Protein AF-A0A2X2BDG8-F1 (afdb_monomer)

Radius of gyration: 23.07 Å; Cα contacts (8 Å, |Δi|>4): 146; chains: 1; bounding box: 62×49×57 Å

Structure (mmCIF, N/CA/C/O backbone):
data_AF-A0A2X2BDG8-F1
#
_entry.id   AF-A0A2X2BDG8-F1
#
loop_
_atom_site.group_PDB
_atom_site.id
_atom_site.type_symbol
_at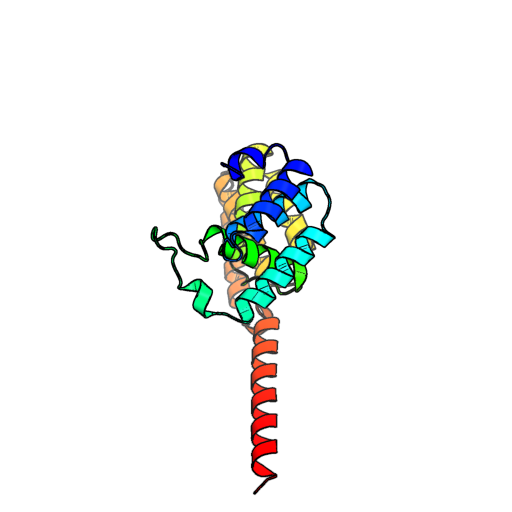om_site.label_atom_id
_atom_site.label_alt_id
_atom_site.label_comp_id
_atom_site.label_asym_id
_atom_site.label_entity_id
_atom_site.label_seq_id
_atom_site.pdbx_PDB_ins_code
_atom_site.Cart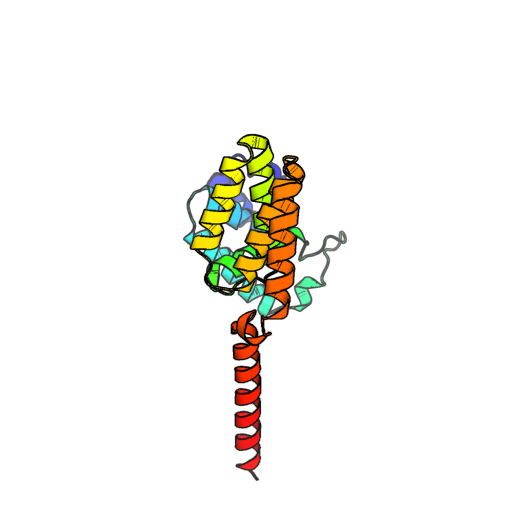n_x
_atom_site.Cartn_y
_atom_site.Cartn_z
_atom_site.occupancy
_atom_site.B_iso_or_equiv
_atom_site.auth_seq_id
_atom_site.auth_comp_id
_atom_site.auth_asym_id
_atom_site.auth_atom_id
_atom_site.pdbx_PDB_model_num
ATOM 1 N N . MET A 1 1 ? -9.333 -14.873 21.645 1.00 56.34 1 MET A N 1
ATOM 2 C CA . MET A 1 1 ? -9.529 -13.436 21.928 1.00 56.34 1 MET A CA 1
ATOM 3 C C . MET A 1 1 ? -9.512 -12.709 20.601 1.00 56.34 1 MET A C 1
ATOM 5 O O . MET A 1 1 ? -8.626 -12.990 19.809 1.00 56.34 1 MET A O 1
ATOM 9 N N . ASP A 1 2 ? -10.490 -11.847 20.334 1.00 77.00 2 ASP A N 1
ATOM 10 C CA . ASP A 1 2 ? -10.518 -11.069 19.093 1.00 77.00 2 ASP A CA 1
ATOM 11 C C . ASP A 1 2 ? -9.698 -9.784 19.272 1.00 77.00 2 ASP A C 1
ATOM 13 O O . ASP A 1 2 ? -10.177 -8.780 19.804 1.00 77.00 2 ASP A O 1
ATOM 17 N N . TYR A 1 3 ? -8.421 -9.857 18.900 1.00 76.31 3 TYR A N 1
ATOM 18 C CA . TYR A 1 3 ? -7.498 -8.724 18.957 1.00 76.31 3 TYR A CA 1
ATOM 19 C C . TYR A 1 3 ? -7.813 -7.663 17.893 1.00 76.31 3 TYR A C 1
ATOM 21 O O . TYR A 1 3 ? -7.573 -6.479 18.128 1.00 76.31 3 TYR A O 1
ATOM 29 N N . LYS A 1 4 ? -8.416 -8.055 16.760 1.00 71.19 4 LYS A N 1
ATOM 30 C CA . LYS A 1 4 ? -8.793 -7.134 15.676 1.00 71.19 4 LYS A CA 1
ATOM 31 C C . LYS A 1 4 ? -9.898 -6.184 16.127 1.00 71.19 4 LYS A C 1
ATOM 33 O O . LYS A 1 4 ? -9.806 -4.983 15.888 1.00 71.19 4 LYS A O 1
ATOM 38 N N . ALA A 1 5 ? -10.886 -6.695 16.863 1.00 72.88 5 ALA A N 1
ATOM 39 C CA . ALA A 1 5 ? -11.958 -5.878 17.432 1.00 72.88 5 ALA A CA 1
ATOM 40 C C . ALA A 1 5 ? -11.461 -4.837 18.456 1.00 72.88 5 ALA A C 1
ATOM 42 O O . ALA A 1 5 ? -12.096 -3.801 18.634 1.00 72.88 5 ALA A O 1
ATOM 43 N N . GLN A 1 6 ? -10.324 -5.090 19.114 1.00 75.12 6 GLN A N 1
ATOM 44 C CA . GLN A 1 6 ? -9.745 -4.205 20.136 1.00 75.12 6 GLN A CA 1
ATOM 45 C C . GLN A 1 6 ? -8.769 -3.170 19.559 1.00 75.12 6 GLN A C 1
ATOM 47 O O . GLN A 1 6 ? -8.372 -2.241 20.261 1.00 75.12 6 GLN A O 1
ATOM 52 N N . LEU A 1 7 ? -8.424 -3.274 18.272 1.00 73.81 7 LEU A N 1
ATOM 53 C CA . LEU A 1 7 ? -7.499 -2.363 17.595 1.00 73.81 7 LEU A CA 1
ATOM 54 C C . LEU A 1 7 ? -8.030 -0.917 17.510 1.00 73.81 7 LEU A C 1
ATOM 56 O O . LEU A 1 7 ? -7.260 0.019 17.288 1.00 73.81 7 LEU A O 1
ATOM 60 N N . THR A 1 8 ? -9.341 -0.713 17.656 1.00 71.81 8 THR A N 1
ATOM 61 C CA . THR A 1 8 ? -9.985 0.610 17.753 1.00 71.81 8 THR A CA 1
ATOM 62 C C . THR A 1 8 ? -9.644 1.334 19.055 1.00 71.81 8 THR A C 1
ATOM 64 O O . THR A 1 8 ? -9.598 2.561 19.056 1.00 71.81 8 THR A O 1
ATOM 67 N N . GLN A 1 9 ? -9.320 0.600 20.126 1.00 77.31 9 GLN A N 1
ATOM 68 C CA . GLN A 1 9 ? -8.913 1.136 21.426 1.00 77.31 9 GLN A CA 1
ATOM 69 C C . GLN A 1 9 ? -7.477 0.696 21.760 1.00 77.31 9 GLN A C 1
ATOM 71 O O . GLN A 1 9 ? -7.232 -0.045 22.715 1.00 77.31 9 GLN A O 1
ATOM 76 N N . ALA A 1 10 ? -6.515 1.149 20.950 1.00 80.69 10 ALA A N 1
ATOM 77 C CA . ALA A 1 10 ? -5.100 0.842 21.153 1.00 80.69 10 ALA A CA 1
ATOM 78 C C . ALA A 1 10 ? -4.643 1.249 22.567 1.00 80.69 10 ALA A C 1
ATOM 80 O O . ALA A 1 10 ? -4.872 2.371 23.019 1.00 80.69 10 ALA A O 1
ATOM 81 N N . SER A 1 11 ? -4.013 0.317 23.282 1.00 87.38 11 SER A N 1
ATOM 82 C CA . SER A 1 11 ? -3.509 0.521 24.642 1.00 87.38 11 SER A CA 1
ATOM 83 C C . SER A 1 11 ? -2.247 -0.305 24.871 1.00 87.38 11 SER A C 1
ATOM 85 O O . SER A 1 11 ? -2.047 -1.340 24.234 1.00 87.38 11 SER A O 1
ATOM 87 N N . ILE A 1 12 ? -1.412 0.112 25.824 1.00 88.25 12 ILE A N 1
ATOM 88 C CA . ILE A 1 12 ? -0.217 -0.653 26.208 1.00 88.25 12 ILE A CA 1
ATOM 89 C C . ILE A 1 12 ? -0.577 -2.053 26.735 1.00 88.25 12 ILE A C 1
ATOM 91 O O . ILE A 1 12 ? 0.146 -3.017 26.513 1.00 88.25 12 ILE A O 1
ATOM 95 N N . THR A 1 13 ? -1.736 -2.190 27.386 1.00 89.88 13 THR A N 1
ATOM 96 C CA . THR A 1 13 ? -2.255 -3.478 27.861 1.00 89.88 13 THR A CA 1
ATOM 97 C C . THR A 1 13 ? -2.585 -4.410 26.698 1.00 89.88 13 THR A C 1
ATOM 99 O O . THR A 1 13 ? -2.277 -5.596 26.769 1.00 89.88 13 THR A O 1
ATOM 102 N N . LEU A 1 14 ? -3.168 -3.880 25.617 1.00 88.06 14 LEU A N 1
ATOM 103 C CA . LEU A 1 14 ? -3.427 -4.647 24.400 1.00 88.06 14 LEU A CA 1
ATOM 104 C C . LEU A 1 14 ? -2.119 -5.126 23.761 1.00 88.06 14 LEU A C 1
ATOM 106 O O . LEU A 1 14 ? -2.017 -6.309 23.447 1.00 88.06 14 LEU A O 1
ATOM 110 N N . LEU A 1 15 ? -1.118 -4.246 23.641 1.00 88.62 15 LEU A N 1
ATOM 111 C CA . LEU A 1 15 ? 0.200 -4.611 23.113 1.00 88.62 15 LEU A CA 1
ATOM 112 C C . LEU A 1 15 ? 0.833 -5.741 23.937 1.00 88.62 15 LEU A C 1
ATOM 114 O O . LEU A 1 15 ? 1.190 -6.776 23.387 1.00 88.62 15 LEU A O 1
ATOM 118 N N . ASN A 1 16 ? 0.854 -5.606 25.266 1.00 89.81 16 ASN A N 1
ATOM 119 C CA . ASN A 1 16 ? 1.382 -6.640 26.161 1.00 89.81 16 ASN A CA 1
ATOM 120 C C . ASN A 1 16 ? 0.647 -7.982 26.013 1.00 89.81 16 ASN A C 1
ATOM 122 O O . ASN A 1 16 ? 1.276 -9.037 26.040 1.00 89.81 16 ASN A O 1
ATOM 126 N N . ASN A 1 17 ? -0.678 -7.968 25.843 1.00 89.81 17 ASN A N 1
ATOM 127 C CA . ASN A 1 17 ? -1.458 -9.192 25.652 1.00 89.81 17 ASN A CA 1
ATOM 128 C C . ASN A 1 17 ? -1.153 -9.884 24.312 1.00 89.81 17 ASN A C 1
ATOM 130 O O . ASN A 1 17 ? -1.221 -11.116 24.232 1.00 89.81 17 ASN A O 1
ATOM 134 N N . ILE A 1 18 ? -0.852 -9.108 23.266 1.00 89.06 18 ILE A N 1
ATOM 135 C CA . ILE A 1 18 ? -0.425 -9.635 21.965 1.00 89.06 18 ILE A CA 1
ATOM 136 C C . ILE A 1 18 ? 0.972 -10.254 22.101 1.00 89.06 18 ILE A C 1
ATOM 138 O O . ILE A 1 18 ? 1.132 -11.424 21.767 1.00 89.06 18 ILE A O 1
ATOM 142 N N . GLU A 1 19 ? 1.935 -9.544 22.695 1.00 89.94 19 GLU A N 1
ATOM 143 C CA . GLU A 1 19 ? 3.307 -10.035 22.929 1.00 89.94 19 GLU A CA 1
ATOM 144 C C . GLU A 1 19 ? 3.343 -11.340 23.743 1.00 89.94 19 GLU A C 1
ATOM 146 O O . GLU A 1 19 ? 4.045 -12.295 23.402 1.00 89.94 19 GLU A O 1
ATOM 151 N N . GLN A 1 20 ? 2.518 -11.441 24.790 1.00 89.75 20 GLN A N 1
ATOM 152 C CA . GLN A 1 20 ? 2.380 -12.684 25.556 1.00 89.75 20 GLN A CA 1
ATOM 153 C C . GLN A 1 20 ? 1.885 -13.844 24.684 1.00 89.75 20 GLN A C 1
ATOM 155 O O . GLN A 1 20 ? 2.379 -14.964 24.805 1.00 89.75 20 GLN A O 1
ATOM 160 N N . SER A 1 21 ? 0.951 -13.586 23.770 1.00 90.12 21 SER A N 1
ATOM 161 C CA . SER A 1 21 ? 0.449 -14.615 22.853 1.00 90.12 21 SER A CA 1
ATOM 162 C C . SER A 1 21 ? 1.499 -15.013 21.815 1.00 90.12 21 SER A C 1
ATOM 164 O O . SER A 1 21 ? 1.642 -16.199 21.520 1.00 90.12 21 SER A O 1
ATOM 166 N N . LEU A 1 22 ? 2.283 -14.052 21.318 1.00 88.56 22 LEU A N 1
ATOM 167 C CA . LEU A 1 22 ? 3.398 -14.296 20.399 1.00 88.56 22 LEU A CA 1
ATOM 168 C C . LEU A 1 22 ? 4.491 -15.164 21.033 1.00 88.56 22 LEU A C 1
ATOM 170 O O . LEU A 1 22 ? 5.021 -16.050 20.365 1.00 88.56 22 LEU A O 1
ATOM 174 N N . SER A 1 23 ? 4.753 -15.009 22.336 1.00 88.62 23 SER A N 1
ATOM 175 C CA . SER A 1 23 ? 5.706 -15.868 23.059 1.00 88.62 23 SER A CA 1
ATOM 176 C C . SER A 1 23 ? 5.317 -17.354 23.049 1.00 88.62 23 SER A C 1
ATOM 178 O O . SER A 1 23 ? 6.182 -18.230 23.069 1.00 88.62 23 SER A O 1
ATOM 180 N N . LEU A 1 24 ? 4.012 -17.641 22.978 1.00 88.81 24 LEU A N 1
ATOM 181 C CA . LEU A 1 24 ? 3.460 -18.994 22.913 1.00 88.81 24 LEU A CA 1
ATOM 182 C C . LEU A 1 24 ? 3.237 -19.468 21.472 1.00 88.81 24 LEU A C 1
ATOM 184 O O . LEU A 1 24 ? 3.110 -20.668 21.236 1.00 88.81 24 LEU A O 1
ATOM 188 N N . SER A 1 25 ? 3.147 -18.546 20.513 1.00 87.12 25 SER A N 1
ATOM 189 C CA . SER A 1 25 ? 2.863 -18.824 19.100 1.00 87.12 25 SER A CA 1
ATOM 190 C C . SER A 1 25 ? 3.774 -18.006 18.173 1.00 87.12 25 SER A C 1
ATOM 192 O O . SER A 1 25 ? 3.300 -17.080 17.511 1.00 87.12 25 SER A O 1
ATOM 194 N N . PRO A 1 26 ? 5.069 -18.368 18.058 1.00 83.50 26 PRO A N 1
ATOM 195 C CA . PRO A 1 26 ? 6.048 -17.592 17.288 1.00 83.50 26 PRO A CA 1
ATOM 196 C C . PRO A 1 26 ? 5.721 -17.468 15.794 1.00 83.50 26 PRO A C 1
ATOM 198 O O . PRO A 1 26 ? 6.131 -16.519 15.140 1.00 83.50 26 PRO A O 1
ATOM 201 N N . TYR A 1 27 ? 4.969 -18.422 15.240 1.00 85.75 27 TYR A N 1
ATOM 202 C CA . TYR A 1 27 ? 4.605 -18.443 13.822 1.00 85.75 27 TYR A CA 1
ATOM 203 C C . TYR A 1 27 ? 3.308 -17.695 13.498 1.00 85.75 27 TYR A C 1
ATOM 205 O O . TYR A 1 27 ? 2.858 -17.706 12.355 1.00 85.75 27 TYR A O 1
ATOM 213 N N . TRP A 1 28 ? 2.679 -17.052 14.482 1.00 88.88 28 TRP A N 1
ATOM 214 C CA . TRP A 1 28 ? 1.485 -16.251 14.246 1.00 88.88 28 TRP A CA 1
ATOM 215 C C . TRP A 1 28 ? 1.878 -14.882 13.672 1.00 88.88 28 TRP A C 1
ATOM 217 O O . TRP A 1 28 ? 1.967 -13.875 14.378 1.00 88.88 28 TRP A O 1
ATOM 227 N N . LEU A 1 29 ? 2.156 -14.851 12.367 1.00 89.44 29 LEU A N 1
ATOM 228 C CA . LEU A 1 29 ? 2.649 -13.654 11.670 1.00 89.44 29 LEU A CA 1
ATOM 229 C C . LEU A 1 29 ? 1.628 -12.509 11.700 1.00 89.44 29 LEU A C 1
ATOM 231 O O . LEU A 1 29 ? 1.989 -11.344 11.831 1.00 89.44 29 LEU A O 1
ATOM 235 N N . GLU A 1 30 ? 0.338 -12.842 11.680 1.00 88.81 30 GLU A N 1
ATOM 236 C CA . GLU A 1 30 ? -0.732 -11.861 11.857 1.00 88.81 30 GLU A CA 1
ATOM 237 C C . GLU A 1 30 ? -0.689 -11.182 13.238 1.00 88.81 30 GLU A C 1
ATOM 239 O O . GLU A 1 30 ? -0.999 -9.998 13.351 1.00 88.81 30 GLU A O 1
ATOM 244 N N . GLY A 1 31 ? -0.233 -11.881 14.281 1.00 90.06 31 GLY A N 1
ATOM 245 C CA . GLY A 1 31 ? -0.024 -11.283 15.599 1.00 90.06 31 GLY A CA 1
ATOM 246 C C . GLY A 1 31 ? 1.074 -10.216 15.599 1.00 90.06 31 GLY A C 1
ATOM 247 O O . GLY A 1 31 ? 0.906 -9.176 16.231 1.00 90.06 31 GLY A O 1
ATOM 248 N N . HIS A 1 32 ? 2.152 -10.423 14.835 1.00 91.19 32 HIS A N 1
ATOM 249 C CA . HIS A 1 32 ? 3.233 -9.441 14.684 1.00 91.19 32 HIS A CA 1
ATOM 250 C C . HIS A 1 32 ? 2.736 -8.179 13.965 1.00 91.19 32 HIS A C 1
ATOM 252 O O . HIS A 1 32 ? 3.020 -7.064 14.399 1.00 91.19 32 HIS A O 1
ATOM 258 N N . MET A 1 33 ? 1.912 -8.347 12.924 1.00 90.88 33 MET A N 1
ATOM 259 C CA . MET A 1 33 ? 1.225 -7.234 12.260 1.00 90.88 33 MET A CA 1
ATOM 260 C C . MET A 1 33 ? 0.342 -6.446 13.237 1.00 90.88 33 MET A C 1
ATOM 262 O O . MET A 1 33 ? 0.381 -5.217 13.259 1.00 90.88 33 MET A O 1
ATOM 266 N N . LEU A 1 34 ? -0.443 -7.134 14.072 1.00 90.50 34 LEU A N 1
ATOM 267 C CA . LEU A 1 34 ? -1.299 -6.478 15.064 1.00 90.50 34 LEU A CA 1
ATOM 268 C C . LEU A 1 34 ? -0.479 -5.727 16.123 1.00 90.50 34 LEU A C 1
ATOM 270 O O . LEU A 1 34 ? -0.838 -4.603 16.471 1.00 90.50 34 LEU A O 1
ATOM 274 N N . ALA A 1 35 ? 0.622 -6.307 16.607 1.00 91.00 35 ALA A N 1
ATOM 275 C CA . ALA A 1 35 ? 1.526 -5.653 17.553 1.00 91.00 35 ALA A CA 1
ATOM 276 C C . ALA A 1 35 ? 2.104 -4.354 16.969 1.00 91.00 35 ALA A C 1
ATOM 278 O O . ALA A 1 35 ? 2.025 -3.302 17.608 1.00 91.00 35 ALA A O 1
ATOM 279 N N . ALA A 1 36 ? 2.583 -4.402 15.723 1.00 89.88 36 ALA A N 1
ATOM 280 C CA . ALA A 1 36 ? 3.100 -3.233 15.018 1.00 89.88 36 ALA A CA 1
ATOM 281 C C . ALA A 1 36 ? 2.026 -2.148 14.819 1.00 89.88 36 ALA A C 1
ATOM 283 O O . ALA A 1 36 ? 2.269 -0.983 15.122 1.00 89.88 36 ALA A O 1
ATOM 284 N N . GLN A 1 37 ? 0.805 -2.516 14.418 1.00 87.88 37 GLN A N 1
ATOM 285 C CA . GLN A 1 37 ? -0.304 -1.562 14.270 1.00 87.88 37 GLN A CA 1
ATOM 286 C C . GLN A 1 37 ? -0.714 -0.914 15.602 1.00 87.88 37 GLN A C 1
ATOM 288 O O . GLN A 1 37 ? -1.070 0.267 15.640 1.00 87.88 37 GLN A O 1
ATOM 293 N N . VAL A 1 38 ? -0.680 -1.663 16.709 1.00 88.94 38 VAL A N 1
ATOM 294 C CA . VAL A 1 38 ? -0.932 -1.102 18.045 1.00 88.94 38 VAL A CA 1
ATOM 295 C C . VAL A 1 38 ? 0.195 -0.150 18.444 1.00 88.94 38 VAL A C 1
ATOM 297 O O . VAL A 1 38 ? -0.100 0.942 18.930 1.00 88.94 38 VAL A O 1
ATOM 300 N N . ALA A 1 39 ? 1.458 -0.513 18.205 1.00 86.94 39 ALA A N 1
ATOM 301 C CA . ALA A 1 39 ? 2.609 0.353 18.460 1.00 86.94 39 ALA A CA 1
ATOM 302 C C . ALA A 1 39 ? 2.514 1.671 17.668 1.00 86.94 39 ALA A C 1
ATOM 304 O O . ALA A 1 39 ? 2.655 2.744 18.259 1.00 86.94 39 ALA A O 1
ATOM 305 N N . ALA A 1 40 ? 2.149 1.599 16.386 1.00 84.88 40 ALA A N 1
ATOM 306 C CA . ALA A 1 40 ? 1.912 2.754 15.521 1.00 84.88 40 ALA A CA 1
ATOM 307 C C . ALA A 1 40 ? 0.851 3.701 16.104 1.00 84.88 40 ALA A C 1
ATOM 309 O O . ALA A 1 40 ? 1.080 4.900 16.273 1.00 84.88 40 ALA A O 1
ATOM 310 N N . LYS A 1 41 ? -0.308 3.153 16.501 1.00 85.06 41 LYS A N 1
ATOM 311 C CA . LYS A 1 41 ? -1.416 3.927 17.092 1.00 85.06 41 LYS A CA 1
ATOM 312 C C . LYS A 1 41 ? -1.079 4.542 18.451 1.00 85.06 41 LYS A C 1
ATOM 314 O O . LYS A 1 41 ? -1.693 5.537 18.827 1.00 85.06 41 LYS A O 1
ATOM 319 N N . LEU A 1 42 ? -0.133 3.959 19.186 1.00 84.00 42 LEU A N 1
ATOM 320 C CA . LEU A 1 42 ? 0.384 4.506 20.443 1.00 84.00 42 LEU A CA 1
ATOM 321 C C . LEU A 1 42 ? 1.483 5.563 20.229 1.00 84.00 42 LEU A C 1
ATOM 323 O O . LEU A 1 42 ? 1.925 6.175 21.200 1.00 84.00 42 LEU A O 1
ATOM 327 N N . GLY A 1 43 ? 1.902 5.803 18.981 1.00 81.50 43 GLY A N 1
ATOM 328 C CA . GLY A 1 43 ? 2.960 6.751 18.629 1.00 81.50 43 GLY A CA 1
ATOM 329 C C . GLY A 1 43 ? 4.377 6.177 18.734 1.00 81.50 43 GLY A C 1
ATOM 330 O O . GLY A 1 43 ? 5.343 6.937 18.695 1.00 81.50 43 GLY A O 1
ATOM 331 N N . TYR A 1 44 ? 4.527 4.856 18.861 1.00 83.94 44 TYR A N 1
ATOM 332 C CA . TYR A 1 44 ? 5.819 4.170 18.940 1.00 83.94 44 TYR A CA 1
ATOM 333 C C . TYR A 1 44 ? 6.303 3.717 17.555 1.00 83.94 44 TYR A C 1
ATOM 335 O O . TYR A 1 44 ? 6.456 2.523 17.303 1.00 83.94 44 TYR A O 1
ATOM 343 N N . GLY A 1 45 ? 6.560 4.675 16.661 1.00 77.25 45 GLY A N 1
ATOM 344 C CA . GLY A 1 45 ? 6.973 4.384 15.280 1.00 77.25 45 GLY A CA 1
ATOM 345 C C . GLY A 1 45 ? 8.282 3.588 15.167 1.00 77.25 45 GLY A C 1
ATOM 346 O O . GLY A 1 45 ? 8.396 2.706 14.328 1.00 77.25 45 GLY A O 1
ATOM 347 N N . GLU A 1 46 ? 9.257 3.814 16.056 1.00 78.19 46 GLU A N 1
ATOM 348 C CA . GLU A 1 46 ? 10.506 3.027 16.057 1.00 78.19 46 GLU A CA 1
ATOM 349 C C . GLU A 1 46 ? 10.269 1.549 16.406 1.00 78.19 46 GLU A C 1
ATOM 351 O O . GLU A 1 46 ? 10.926 0.662 15.865 1.00 78.19 46 GLU A O 1
ATOM 356 N N . VAL A 1 47 ? 9.311 1.278 17.299 1.00 83.19 47 VAL A N 1
ATOM 357 C CA . VAL A 1 47 ? 8.947 -0.087 17.709 1.00 83.19 47 VAL A CA 1
ATOM 358 C C . VAL A 1 47 ? 8.217 -0.796 16.575 1.00 83.19 47 VAL A C 1
ATOM 360 O O . VAL A 1 47 ? 8.507 -1.949 16.279 1.00 83.19 47 VAL A O 1
ATOM 363 N N . GLU A 1 48 ? 7.301 -0.091 15.918 1.00 84.81 48 GLU A N 1
ATOM 364 C CA . GLU A 1 48 ? 6.621 -0.562 14.715 1.00 84.81 48 GLU A CA 1
ATOM 365 C C . GLU A 1 48 ? 7.620 -0.957 13.616 1.00 84.81 48 GLU A C 1
ATOM 367 O O . GLU A 1 48 ? 7.589 -2.102 13.162 1.00 84.81 48 GLU A O 1
ATOM 372 N N . SER A 1 49 ? 8.541 -0.061 13.240 1.00 78.44 49 SER A N 1
ATOM 373 C CA . SER A 1 49 ? 9.578 -0.361 12.242 1.00 78.44 49 SER A CA 1
ATOM 374 C C . SER A 1 49 ? 10.459 -1.540 12.663 1.00 78.44 49 SER A C 1
ATOM 376 O O . SER A 1 49 ? 10.743 -2.415 11.847 1.00 78.44 49 SER A O 1
ATOM 378 N N . GLY A 1 50 ? 10.845 -1.615 13.942 1.00 84.19 50 GLY A N 1
ATOM 379 C CA . GLY A 1 50 ? 11.644 -2.725 14.465 1.00 84.19 50 GLY A CA 1
ATOM 380 C C . GLY A 1 50 ? 10.948 -4.083 14.334 1.00 84.19 50 GLY A C 1
ATOM 381 O O . GLY A 1 50 ? 11.568 -5.050 13.896 1.00 84.19 50 GLY A O 1
ATOM 382 N N . ILE A 1 51 ? 9.649 -4.157 14.647 1.00 87.81 51 ILE A N 1
ATOM 383 C CA . ILE A 1 51 ? 8.857 -5.390 14.495 1.00 87.81 51 ILE A CA 1
ATOM 384 C C . ILE A 1 51 ? 8.809 -5.825 13.025 1.00 87.81 51 ILE A C 1
ATOM 386 O O . ILE A 1 51 ? 8.924 -7.013 12.720 1.00 87.81 51 ILE A O 1
ATOM 390 N N . ILE A 1 52 ? 8.639 -4.868 12.114 1.00 85.38 52 ILE A N 1
ATOM 391 C CA . ILE A 1 52 ? 8.535 -5.128 10.675 1.00 85.38 52 ILE A CA 1
ATOM 392 C C . ILE A 1 52 ? 9.848 -5.669 10.119 1.00 85.38 52 ILE A C 1
ATOM 394 O O . ILE A 1 52 ? 9.837 -6.669 9.397 1.00 85.38 52 ILE A O 1
ATOM 398 N N . GLU A 1 53 ? 10.969 -5.045 10.467 1.00 83.38 53 GLU A N 1
ATOM 399 C CA . GLU A 1 53 ? 12.279 -5.458 9.969 1.00 83.38 53 GLU A CA 1
ATOM 400 C C . GLU A 1 53 ? 12.680 -6.841 10.500 1.00 83.38 53 GLU A C 1
ATOM 402 O O . GLU A 1 53 ? 13.097 -7.706 9.727 1.00 83.38 53 GLU A O 1
ATOM 407 N N . GLU A 1 54 ? 12.450 -7.119 11.786 1.00 87.69 54 GLU A N 1
ATOM 408 C CA . GLU A 1 54 ? 12.690 -8.452 12.355 1.00 87.69 54 GLU A CA 1
ATOM 409 C C . GLU A 1 54 ? 11.828 -9.528 11.679 1.00 87.69 54 GLU A C 1
ATOM 411 O O . GLU A 1 54 ? 12.315 -10.618 11.351 1.00 87.69 54 GLU A O 1
ATOM 416 N N . LEU A 1 55 ? 10.561 -9.217 11.387 1.00 88.19 55 LEU A N 1
ATOM 417 C CA . LEU A 1 55 ? 9.675 -10.127 10.664 1.00 88.19 55 LEU A CA 1
ATOM 418 C C . LEU A 1 55 ? 10.173 -10.392 9.234 1.00 88.19 55 LEU A C 1
ATOM 420 O O . LEU A 1 55 ? 10.118 -11.533 8.765 1.00 88.19 55 LEU A O 1
ATOM 424 N N . ARG A 1 56 ? 10.705 -9.377 8.543 1.00 84.62 56 ARG A N 1
ATOM 425 C CA . ARG A 1 56 ? 11.311 -9.548 7.212 1.00 84.62 56 ARG A CA 1
ATOM 426 C C . ARG A 1 56 ? 12.546 -10.430 7.262 1.00 84.62 56 ARG A C 1
ATOM 428 O O . ARG A 1 56 ? 12.652 -11.355 6.457 1.00 84.62 56 ARG A O 1
ATOM 435 N N . ILE A 1 57 ? 13.457 -10.178 8.200 1.00 83.69 57 ILE A N 1
ATOM 436 C CA . ILE A 1 57 ? 14.665 -10.992 8.385 1.00 83.69 57 ILE A CA 1
ATOM 437 C C . ILE A 1 57 ? 14.270 -12.445 8.669 1.00 83.69 57 ILE A C 1
ATOM 439 O O . ILE A 1 57 ? 14.859 -13.375 8.110 1.00 83.69 57 ILE A O 1
ATOM 443 N N . PHE A 1 58 ? 13.246 -12.657 9.495 1.00 86.94 58 PHE A N 1
ATOM 444 C CA . PHE A 1 58 ? 12.716 -13.982 9.792 1.00 86.94 58 PHE A CA 1
ATOM 445 C C . PHE A 1 58 ? 12.173 -14.695 8.543 1.00 86.94 58 PHE A C 1
ATOM 447 O O . PHE A 1 58 ? 12.552 -15.840 8.284 1.00 86.94 58 PHE A O 1
ATOM 454 N N . LEU A 1 59 ? 11.361 -14.014 7.728 1.00 85.38 59 LEU A N 1
ATOM 455 C CA . LEU A 1 59 ? 10.817 -14.566 6.481 1.00 85.38 59 LEU A CA 1
ATOM 456 C C . LEU A 1 59 ? 11.899 -14.814 5.422 1.00 85.38 59 LEU A C 1
ATOM 458 O O . LEU A 1 59 ? 11.881 -15.848 4.759 1.00 85.38 59 LEU A O 1
ATOM 462 N N . ALA A 1 60 ? 12.885 -13.923 5.297 1.00 81.81 60 ALA A N 1
ATOM 463 C CA . ALA A 1 60 ? 14.008 -14.091 4.374 1.00 81.81 60 ALA A CA 1
ATOM 464 C C . ALA A 1 60 ? 14.875 -15.310 4.729 1.00 81.81 60 ALA A C 1
ATOM 466 O O . ALA A 1 60 ? 15.411 -15.979 3.844 1.00 81.81 60 ALA A O 1
ATOM 467 N N . ARG A 1 61 ? 14.998 -15.624 6.024 1.00 85.62 61 ARG A N 1
ATOM 468 C CA . ARG A 1 61 ? 15.701 -16.823 6.504 1.00 85.62 61 ARG A CA 1
ATOM 469 C C . ARG A 1 61 ? 14.925 -18.113 6.247 1.00 85.62 61 ARG A C 1
ATOM 471 O O . ARG A 1 61 ? 15.547 -19.169 6.150 1.00 85.62 61 ARG A O 1
ATOM 478 N N . LEU A 1 62 ? 13.598 -18.044 6.182 1.00 85.62 62 LEU A N 1
ATOM 479 C CA . LEU A 1 62 ? 12.707 -19.197 6.062 1.00 85.62 62 LEU A CA 1
ATOM 480 C C . LEU A 1 62 ? 11.625 -18.938 4.996 1.00 85.62 62 LEU A C 1
ATOM 482 O O . LEU A 1 62 ? 10.443 -18.849 5.332 1.00 85.62 62 LEU A O 1
ATOM 486 N N . PRO A 1 63 ? 12.000 -18.860 3.706 1.00 80.75 63 PRO A N 1
ATOM 487 C CA . PRO A 1 63 ? 11.068 -18.512 2.629 1.00 80.75 63 PRO A CA 1
ATOM 488 C C . PRO A 1 63 ? 9.930 -19.530 2.463 1.00 80.75 63 PRO A C 1
ATOM 490 O O . PRO A 1 63 ? 8.833 -19.177 2.041 1.00 80.75 63 PRO A O 1
ATOM 493 N N . GLU A 1 64 ? 10.157 -20.784 2.860 1.00 81.56 64 GLU A N 1
ATOM 494 C CA . GLU A 1 64 ? 9.152 -21.850 2.812 1.00 81.56 64 GLU A CA 1
ATOM 495 C C . GLU A 1 64 ? 7.940 -21.587 3.722 1.00 81.56 64 GLU A C 1
ATOM 497 O O . GLU A 1 64 ? 6.868 -22.133 3.467 1.00 81.56 64 GLU A O 1
ATOM 502 N N . LEU A 1 65 ? 8.062 -20.725 4.747 1.00 81.00 65 LEU A N 1
ATOM 503 C CA . LEU A 1 65 ? 6.952 -20.373 5.649 1.00 81.00 65 LEU A CA 1
ATOM 504 C C . LEU A 1 65 ? 5.743 -19.795 4.910 1.00 81.00 65 LEU A C 1
ATOM 506 O O . LEU A 1 65 ? 4.616 -19.980 5.363 1.00 81.00 65 LEU A O 1
ATOM 510 N N . VAL A 1 66 ? 5.972 -19.139 3.771 1.00 75.69 66 VAL A N 1
ATOM 511 C CA . VAL A 1 66 ? 4.918 -18.536 2.944 1.00 75.69 66 VAL A CA 1
ATOM 512 C C . VAL A 1 66 ? 3.932 -19.589 2.424 1.00 75.69 66 VAL A C 1
ATOM 514 O O . VAL A 1 66 ? 2.753 -19.296 2.255 1.00 75.69 66 VAL A O 1
ATOM 517 N N . ASN A 1 67 ? 4.385 -20.831 2.230 1.00 77.88 67 ASN A N 1
ATOM 518 C CA . ASN A 1 67 ? 3.568 -21.919 1.686 1.00 77.88 67 ASN A CA 1
ATOM 519 C C . ASN A 1 67 ? 2.962 -22.828 2.775 1.00 77.88 67 ASN A C 1
ATOM 521 O O . ASN A 1 67 ? 2.233 -23.776 2.462 1.00 77.88 67 ASN A O 1
ATOM 525 N N . LEU A 1 68 ? 3.272 -22.584 4.053 1.00 80.69 68 LEU A N 1
ATOM 526 C CA . LEU A 1 68 ? 2.856 -23.443 5.159 1.00 80.69 68 LEU A CA 1
ATOM 527 C C . LEU A 1 68 ? 1.490 -23.046 5.723 1.00 80.69 68 LEU A C 1
ATOM 529 O O . LEU A 1 68 ? 1.088 -21.884 5.725 1.00 80.69 68 LEU A O 1
ATOM 533 N N . HIS A 1 69 ? 0.780 -24.055 6.221 1.00 82.31 69 HIS A N 1
ATOM 534 C CA . HIS A 1 69 ? -0.549 -23.922 6.803 1.00 82.31 69 HIS A CA 1
ATOM 535 C C . HIS A 1 69 ? -0.569 -24.566 8.188 1.00 82.31 69 HIS A C 1
ATOM 537 O O . HIS A 1 69 ? 0.122 -25.557 8.443 1.00 82.31 69 HIS A O 1
ATOM 543 N N . PHE A 1 70 ? -1.354 -23.991 9.092 1.00 80.38 70 PHE A N 1
ATOM 544 C CA . PHE A 1 70 ? -1.629 -24.559 10.404 1.00 80.38 70 PHE A CA 1
ATOM 545 C C . PHE A 1 70 ? -2.495 -25.814 10.263 1.00 80.38 70 PHE A C 1
ATOM 547 O O . PHE A 1 70 ? -3.045 -26.112 9.202 1.00 80.38 70 PHE A O 1
ATOM 554 N N . SER A 1 71 ? -2.618 -26.584 11.345 1.00 79.38 71 SER A N 1
ATOM 555 C CA . SER A 1 71 ? -3.404 -27.827 11.348 1.00 79.38 71 SER A CA 1
ATOM 556 C C . SER A 1 71 ? -4.899 -27.609 11.073 1.00 79.38 71 SER A C 1
ATOM 558 O O . SER A 1 71 ? -5.605 -28.562 10.759 1.00 79.38 71 SER A O 1
ATOM 560 N N . ASP A 1 72 ? -5.376 -26.369 11.179 1.00 79.19 72 ASP A N 1
ATOM 561 C CA . ASP A 1 72 ? -6.725 -25.916 10.835 1.00 79.19 72 ASP A CA 1
ATOM 562 C C . ASP A 1 72 ? -6.839 -25.377 9.392 1.00 79.19 72 ASP A C 1
ATOM 564 O O . ASP A 1 72 ? -7.880 -24.837 9.027 1.00 79.19 72 ASP A O 1
ATOM 568 N N . MET A 1 73 ? -5.796 -25.549 8.568 1.00 75.81 73 MET A N 1
ATOM 569 C CA . MET A 1 73 ? -5.671 -25.052 7.189 1.00 75.81 73 MET A CA 1
ATOM 570 C C . MET A 1 73 ? -5.576 -23.526 7.060 1.00 75.81 73 MET A C 1
ATOM 572 O O . MET A 1 73 ? -5.606 -23.011 5.943 1.00 75.81 73 MET A O 1
ATOM 576 N N . THR A 1 74 ? -5.407 -22.788 8.158 1.00 77.44 74 THR A N 1
ATOM 577 C CA . THR A 1 74 ? -5.122 -21.352 8.085 1.00 77.44 74 THR A CA 1
ATOM 578 C C . THR A 1 74 ? -3.695 -21.147 7.557 1.00 77.44 74 THR A C 1
ATOM 580 O O . THR A 1 74 ? -2.772 -21.797 8.058 1.00 77.44 74 THR A O 1
ATOM 583 N N . PRO A 1 75 ? -3.457 -20.277 6.558 1.00 80.44 75 PRO A N 1
ATOM 584 C CA . PRO A 1 75 ? -2.104 -20.009 6.079 1.00 80.44 75 PRO A CA 1
ATOM 585 C C . PRO A 1 75 ? -1.270 -19.328 7.169 1.00 80.44 75 PRO A C 1
ATOM 587 O O . PRO A 1 75 ? -1.758 -18.452 7.885 1.00 80.44 75 PRO A O 1
ATOM 590 N N . PHE A 1 76 ? 0.007 -19.695 7.272 1.00 80.62 76 PHE A N 1
ATOM 591 C CA . PHE A 1 76 ? 0.956 -19.004 8.153 1.00 80.62 76 PHE A CA 1
ATOM 592 C C . PHE A 1 76 ? 1.144 -17.549 7.715 1.00 80.62 76 PHE A C 1
ATOM 594 O O . PHE A 1 76 ? 1.296 -16.659 8.552 1.00 80.62 76 PHE A O 1
ATOM 601 N N . PHE A 1 77 ? 1.093 -17.319 6.402 1.00 84.19 77 PHE A N 1
ATOM 602 C CA . PHE A 1 77 ? 1.245 -16.023 5.763 1.00 84.19 77 PHE A CA 1
ATOM 603 C C . PHE A 1 77 ? -0.044 -15.635 5.022 1.00 84.19 77 PHE A C 1
ATOM 605 O O . PHE A 1 77 ? -0.186 -15.912 3.831 1.00 84.19 77 PHE A O 1
ATOM 612 N N . PRO A 1 78 ? -1.032 -15.054 5.722 1.00 83.12 78 PRO A N 1
ATOM 613 C CA . PRO A 1 78 ? -2.265 -14.608 5.088 1.00 83.12 78 PRO A CA 1
ATOM 614 C C . PRO A 1 78 ? -2.018 -13.374 4.211 1.00 83.12 78 PRO A C 1
ATOM 616 O O . PRO A 1 78 ? -1.139 -12.556 4.493 1.00 83.12 78 PRO A O 1
ATOM 619 N N . GLU A 1 79 ? -2.859 -13.194 3.191 1.00 79.12 79 GLU A N 1
ATOM 620 C CA . GLU A 1 79 ? -2.768 -12.089 2.225 1.00 79.12 79 GLU A CA 1
ATOM 621 C C . GLU A 1 79 ? -2.722 -10.705 2.898 1.00 79.12 79 GLU A C 1
ATOM 623 O O . GLU A 1 79 ? -1.990 -9.822 2.463 1.00 79.12 79 GLU A O 1
ATOM 628 N N . SER A 1 80 ? -3.424 -10.524 4.021 1.00 82.31 80 SER A N 1
ATOM 629 C CA . SER A 1 80 ? -3.399 -9.270 4.782 1.00 82.31 80 SER A CA 1
ATOM 630 C C . SER A 1 80 ? -2.009 -8.914 5.322 1.00 82.31 80 SER A C 1
ATOM 632 O O . SER A 1 80 ? -1.641 -7.742 5.338 1.00 82.31 80 SER A O 1
ATOM 634 N N . VAL A 1 81 ? -1.226 -9.911 5.752 1.00 85.50 81 VAL A N 1
ATOM 635 C CA . VAL A 1 81 ? 0.149 -9.706 6.244 1.00 85.50 81 VAL A CA 1
ATOM 636 C C . VAL A 1 81 ? 1.091 -9.443 5.072 1.00 85.50 81 VAL A C 1
ATOM 638 O O . VAL A 1 81 ? 1.996 -8.619 5.196 1.00 85.50 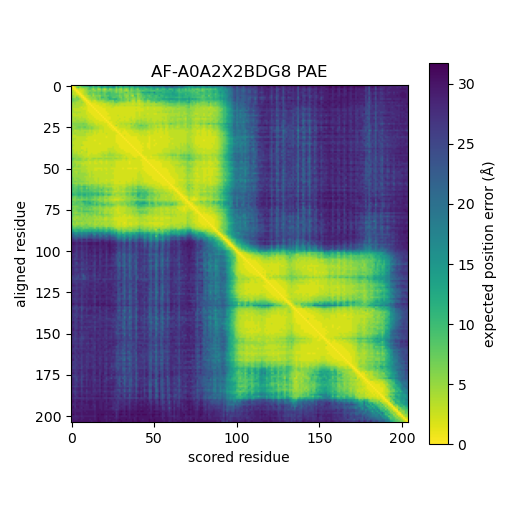81 VAL A O 1
ATOM 641 N N . GLN A 1 82 ? 0.847 -10.081 3.924 1.00 82.94 82 GLN A N 1
ATOM 642 C CA . GLN A 1 82 ? 1.584 -9.808 2.695 1.00 82.94 82 GLN A CA 1
ATOM 643 C C . GLN A 1 82 ? 1.412 -8.353 2.249 1.00 82.94 82 GLN A C 1
ATOM 645 O O . GLN A 1 82 ? 2.402 -7.636 2.108 1.00 82.94 82 GLN A O 1
ATOM 650 N N . GLN A 1 83 ? 0.165 -7.904 2.095 1.00 82.00 83 GLN A N 1
ATOM 651 C CA . GLN A 1 83 ? -0.155 -6.535 1.685 1.00 82.00 83 GLN A CA 1
ATOM 652 C C . GLN A 1 83 ? 0.423 -5.510 2.667 1.00 82.00 83 GLN A C 1
ATOM 654 O O . GLN A 1 83 ? 1.003 -4.508 2.253 1.00 82.00 83 GLN A O 1
ATOM 659 N N . TRP A 1 84 ? 0.324 -5.781 3.971 1.00 85.69 84 TRP A N 1
ATOM 660 C CA . TRP A 1 84 ? 0.906 -4.927 5.001 1.00 85.69 84 TRP A CA 1
ATOM 661 C C . TRP A 1 84 ? 2.433 -4.823 4.869 1.00 85.69 84 TRP A C 1
ATOM 663 O O . TRP A 1 84 ? 2.966 -3.720 4.810 1.00 85.69 84 TRP A O 1
ATOM 673 N N . LEU A 1 85 ? 3.161 -5.934 4.732 1.00 83.56 85 LEU A N 1
ATOM 674 C CA . LEU A 1 85 ? 4.618 -5.886 4.546 1.00 83.56 85 LEU A CA 1
ATOM 675 C C . LEU A 1 85 ? 5.027 -5.183 3.244 1.00 83.56 85 LEU A C 1
ATOM 677 O O . LEU A 1 85 ? 6.033 -4.464 3.217 1.00 83.56 85 LEU A O 1
ATOM 681 N N . GLU A 1 86 ? 4.263 -5.368 2.168 1.00 78.06 86 GLU A N 1
ATOM 682 C CA . GLU A 1 86 ? 4.468 -4.676 0.894 1.00 78.06 86 GLU A CA 1
ATOM 683 C C . GLU A 1 86 ? 4.278 -3.160 1.028 1.00 78.06 86 GLU A C 1
ATOM 685 O O . GLU A 1 86 ? 5.057 -2.411 0.439 1.00 78.06 86 GLU A O 1
ATOM 690 N N . GLN A 1 87 ? 3.317 -2.691 1.831 1.00 72.50 87 GLN A N 1
ATOM 691 C CA . GLN A 1 87 ? 3.117 -1.262 2.111 1.00 72.50 87 GLN A CA 1
ATOM 692 C C . GLN A 1 87 ? 4.329 -0.633 2.815 1.00 72.50 87 GLN A C 1
ATOM 694 O O . GLN A 1 87 ? 4.736 0.467 2.455 1.00 72.50 87 GLN A O 1
ATOM 699 N N . TYR A 1 88 ? 4.975 -1.326 3.759 1.00 65.50 88 TYR A N 1
ATOM 700 C CA . TYR A 1 88 ? 6.145 -0.763 4.460 1.00 65.50 88 TYR A CA 1
ATOM 701 C C . TYR A 1 88 ? 7.436 -0.837 3.651 1.00 65.50 88 TYR A C 1
ATOM 703 O O . TYR A 1 88 ? 8.324 -0.006 3.843 1.00 65.50 88 TYR A O 1
ATOM 711 N N . ASN A 1 89 ? 7.554 -1.790 2.721 1.00 58.44 89 ASN A N 1
ATOM 712 C CA . ASN A 1 89 ? 8.692 -1.821 1.795 1.00 58.44 89 ASN A CA 1
ATOM 713 C C . ASN A 1 89 ? 8.740 -0.556 0.922 1.00 58.44 89 ASN A C 1
ATOM 715 O O . ASN A 1 89 ? 9.821 -0.113 0.537 1.00 58.44 89 ASN A O 1
ATOM 719 N N . GLN A 1 90 ? 7.578 0.050 0.667 1.00 47.84 90 GLN A N 1
ATOM 720 C CA . GLN A 1 90 ? 7.443 1.296 -0.090 1.00 47.84 90 GLN A CA 1
ATOM 721 C C . GLN A 1 90 ? 7.890 2.520 0.725 1.00 47.84 90 GLN A C 1
ATOM 723 O O . GLN A 1 90 ? 8.377 3.491 0.149 1.00 47.84 90 GLN A O 1
ATOM 728 N N . THR A 1 91 ? 7.774 2.462 2.055 1.00 50.12 91 THR A N 1
ATOM 729 C CA . THR A 1 91 ? 8.080 3.578 2.964 1.00 50.12 91 THR A CA 1
ATOM 730 C C . THR A 1 91 ? 9.550 3.610 3.402 1.00 50.12 91 THR A C 1
ATOM 732 O O . THR A 1 91 ? 10.124 4.691 3.499 1.00 50.12 91 THR A O 1
ATOM 735 N N . GLU A 1 92 ? 10.192 2.457 3.638 1.00 44.50 92 GLU A N 1
ATOM 736 C CA . GLU A 1 92 ? 11.569 2.404 4.177 1.00 44.50 92 GLU A CA 1
ATOM 737 C C . GLU A 1 92 ? 12.681 2.479 3.126 1.00 44.50 92 GLU A C 1
ATOM 739 O O . GLU A 1 92 ? 13.744 3.032 3.399 1.00 44.50 92 GLU A O 1
ATO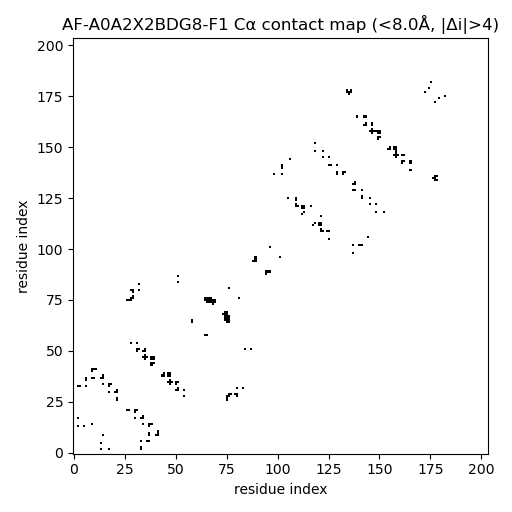M 744 N N . ASN A 1 93 ? 12.478 1.937 1.923 1.00 37.41 93 ASN A N 1
ATOM 745 C CA . ASN A 1 93 ? 13.581 1.802 0.966 1.00 37.41 93 ASN A CA 1
ATOM 746 C C . ASN A 1 93 ? 13.746 2.987 0.006 1.00 37.41 93 ASN A C 1
ATOM 748 O O . ASN A 1 93 ? 14.669 2.974 -0.809 1.00 37.41 93 ASN A O 1
ATOM 752 N N . GLY A 1 94 ? 12.827 3.963 -0.012 1.00 42.06 94 GLY A N 1
ATOM 753 C CA . GLY A 1 94 ? 12.746 4.918 -1.130 1.00 42.06 94 GLY A CA 1
ATOM 754 C C . GLY A 1 94 ? 12.670 4.221 -2.503 1.00 42.06 94 GLY A C 1
ATOM 755 O O . GLY A 1 9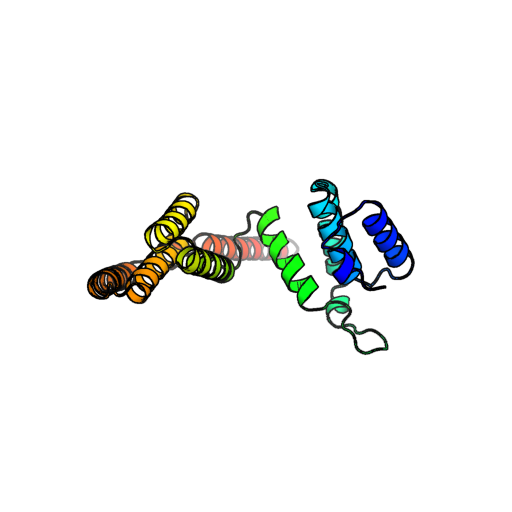4 ? 12.873 4.846 -3.544 1.00 42.06 94 GLY A O 1
ATOM 756 N N . GLN A 1 95 ? 12.412 2.909 -2.506 1.00 38.44 95 GLN A N 1
ATOM 757 C CA . GLN A 1 95 ? 12.187 2.099 -3.679 1.00 38.44 95 GLN A CA 1
ATOM 758 C C . GLN A 1 95 ? 10.722 2.286 -3.992 1.00 38.44 95 GLN A C 1
ATOM 760 O O . GLN A 1 95 ? 9.840 1.713 -3.355 1.00 38.44 95 GLN A O 1
ATOM 765 N N . LEU A 1 96 ? 10.511 3.178 -4.953 1.00 38.81 96 LEU A N 1
ATOM 766 C CA . LEU A 1 96 ? 9.258 3.369 -5.652 1.00 38.81 96 LEU A CA 1
ATOM 767 C C . LEU A 1 96 ? 8.593 1.992 -5.837 1.00 38.81 96 LEU A C 1
ATOM 769 O O . LEU A 1 96 ? 9.252 1.085 -6.364 1.00 38.81 96 LEU A O 1
ATOM 773 N N . PRO A 1 97 ? 7.336 1.802 -5.391 1.00 38.66 97 PRO A N 1
ATOM 774 C CA . PRO A 1 97 ? 6.599 0.579 -5.677 1.00 38.66 97 PRO A CA 1
ATOM 775 C C . PRO A 1 97 ? 6.640 0.288 -7.179 1.00 38.66 97 PRO A C 1
ATOM 777 O O . PRO A 1 97 ? 6.861 1.216 -7.970 1.00 38.66 97 PRO A O 1
ATOM 780 N N . PRO A 1 98 ? 6.361 -0.959 -7.612 1.00 37.91 98 PRO A N 1
ATOM 781 C CA . PRO A 1 98 ? 5.975 -1.171 -9.001 1.00 37.91 98 PRO A CA 1
ATOM 782 C C . PRO A 1 98 ? 4.931 -0.102 -9.320 1.00 37.91 98 PRO A C 1
ATOM 784 O O . PRO A 1 98 ? 3.933 0.019 -8.610 1.00 37.91 98 PRO A O 1
ATOM 787 N N . SER A 1 99 ? 5.221 0.748 -10.307 1.00 46.97 99 SER A N 1
ATOM 788 C CA . SER A 1 99 ? 4.593 2.068 -10.509 1.00 46.97 99 SER A CA 1
ATOM 789 C C . SER A 1 99 ? 3.089 1.996 -10.898 1.00 46.97 99 SER A C 1
ATOM 791 O O . SER A 1 99 ? 2.469 2.958 -11.342 1.00 46.97 99 SER A O 1
ATOM 793 N N . ASN A 1 100 ? 2.472 0.836 -10.656 1.00 45.00 100 ASN A N 1
ATOM 794 C CA . ASN A 1 100 ? 1.053 0.511 -10.732 1.00 45.00 100 ASN A CA 1
ATOM 795 C C . ASN A 1 100 ? 0.334 0.648 -9.366 1.00 45.00 100 ASN A C 1
ATOM 797 O O . ASN A 1 100 ? -0.860 0.924 -9.339 1.00 45.00 100 ASN A O 1
ATOM 801 N N . THR A 1 101 ? 1.017 0.449 -8.226 1.00 50.34 101 THR A N 1
ATOM 802 C CA . THR A 1 101 ? 0.360 0.446 -6.896 1.00 50.34 101 THR A CA 1
ATOM 803 C C . THR A 1 101 ? 0.173 1.859 -6.344 1.00 50.34 101 THR A C 1
ATOM 805 O O . THR A 1 101 ? -0.874 2.187 -5.799 1.00 50.34 101 THR A O 1
ATOM 808 N N . ASN A 1 102 ? 1.159 2.735 -6.555 1.00 56.91 102 ASN A N 1
ATOM 809 C CA . ASN A 1 102 ? 1.082 4.144 -6.153 1.00 56.91 102 ASN A CA 1
ATOM 810 C C . ASN A 1 102 ? -0.010 4.916 -6.901 1.00 56.91 102 ASN A C 1
ATOM 812 O O . ASN A 1 102 ? -0.634 5.813 -6.344 1.00 56.91 102 ASN A O 1
ATOM 816 N N . THR A 1 103 ? -0.219 4.576 -8.170 1.00 60.38 103 THR A N 1
ATOM 817 C CA . THR A 1 103 ? -1.272 5.143 -9.012 1.00 60.38 103 THR A CA 1
ATOM 818 C C . THR A 1 103 ? -2.649 4.660 -8.574 1.00 60.38 103 THR A C 1
ATOM 820 O O . THR A 1 103 ? -3.548 5.484 -8.474 1.00 60.38 103 THR A O 1
ATOM 823 N N . ALA A 1 104 ? -2.793 3.381 -8.214 1.00 63.91 104 ALA A N 1
ATOM 824 C CA . ALA A 1 104 ? -4.051 2.833 -7.702 1.00 63.91 104 ALA A CA 1
ATOM 825 C C . ALA A 1 104 ? -4.464 3.427 -6.340 1.00 63.91 104 ALA A C 1
ATOM 827 O O . ALA A 1 104 ? -5.634 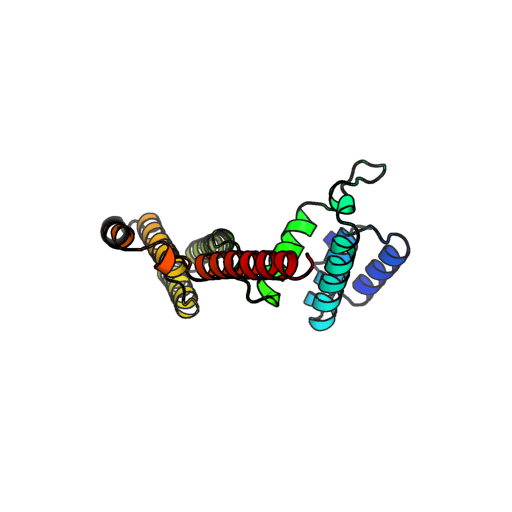3.740 -6.131 1.00 63.91 104 ALA A O 1
ATOM 828 N N . ILE A 1 105 ? -3.510 3.624 -5.421 1.00 69.50 105 ILE A N 1
ATOM 829 C CA . ILE A 1 105 ? -3.780 4.269 -4.123 1.00 69.50 105 ILE A CA 1
ATOM 830 C C . ILE A 1 105 ? -4.182 5.734 -4.335 1.00 69.50 105 ILE A C 1
ATOM 832 O O . ILE A 1 105 ? -5.192 6.179 -3.794 1.00 69.50 105 ILE A O 1
ATOM 836 N N . LEU A 1 106 ? -3.438 6.462 -5.176 1.00 76.75 106 LEU A N 1
ATOM 837 C CA . LEU A 1 106 ? -3.749 7.853 -5.503 1.00 76.75 106 LEU A CA 1
ATOM 838 C C . LEU A 1 106 ? -5.127 7.988 -6.161 1.00 76.75 106 LEU A C 1
ATOM 840 O O . LEU A 1 106 ? -5.882 8.890 -5.817 1.00 76.75 106 LEU A O 1
ATOM 844 N N . GLU A 1 107 ? -5.474 7.097 -7.088 1.00 78.50 107 GLU A N 1
ATOM 845 C CA . GLU A 1 107 ? -6.788 7.071 -7.734 1.00 78.50 107 GLU A CA 1
ATOM 846 C C . GLU A 1 107 ? -7.913 6.924 -6.703 1.00 78.50 107 GLU A C 1
ATOM 848 O O . GLU A 1 107 ? -8.874 7.695 -6.724 1.00 78.50 107 GLU A O 1
ATOM 853 N N . GLN A 1 108 ? -7.765 6.010 -5.742 1.00 78.25 108 GLN A N 1
ATOM 854 C CA . GLN A 1 108 ? -8.755 5.814 -4.685 1.00 78.25 108 GLN A CA 1
ATOM 855 C C . GLN A 1 108 ? -8.894 7.046 -3.773 1.00 78.25 108 GLN A C 1
ATOM 857 O O . GLN A 1 108 ? -10.016 7.456 -3.462 1.00 78.25 108 GLN A O 1
ATOM 862 N N . GLU A 1 109 ? -7.781 7.667 -3.375 1.00 80.62 109 GLU A N 1
ATOM 863 C CA . GLU A 1 109 ? -7.780 8.894 -2.564 1.00 80.62 109 GLU A CA 1
ATOM 864 C C . GLU A 1 109 ? -8.424 10.075 -3.304 1.00 80.62 109 GLU A C 1
ATOM 866 O O . GLU A 1 109 ? -9.192 10.845 -2.721 1.00 80.62 109 GLU A O 1
ATOM 871 N N . VAL A 1 110 ? -8.145 10.209 -4.602 1.00 84.81 110 VAL A N 1
ATOM 872 C CA . VAL A 1 110 ? -8.706 11.256 -5.463 1.00 84.81 110 VAL A CA 1
ATOM 873 C C . VAL A 1 110 ? -10.211 11.083 -5.631 1.00 84.81 110 VAL A C 1
ATOM 875 O O . VAL A 1 110 ? -10.944 12.064 -5.500 1.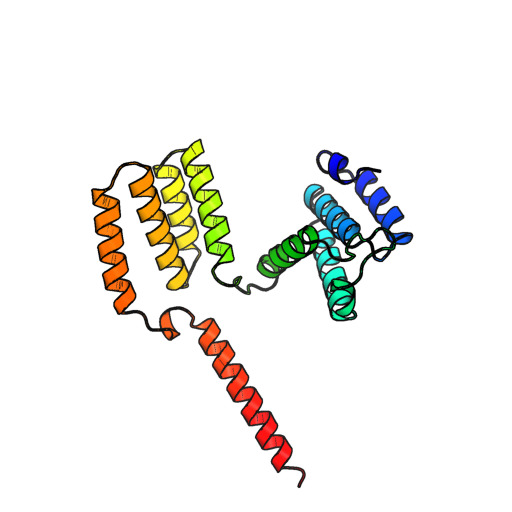00 84.81 110 VAL A O 1
ATOM 878 N N . LEU A 1 111 ? -10.687 9.860 -5.875 1.00 83.00 111 LEU A N 1
ATOM 879 C CA . LEU A 1 111 ? -12.119 9.570 -5.995 1.00 83.00 111 LEU A CA 1
ATOM 880 C C . LEU A 1 111 ? -12.854 9.842 -4.678 1.00 83.00 111 LEU A C 1
ATOM 882 O O . LEU A 1 111 ? -13.899 10.491 -4.673 1.00 83.00 111 LEU A O 1
ATOM 886 N N . GLN A 1 112 ? -12.274 9.440 -3.548 1.00 81.50 112 GLN A N 1
ATOM 887 C CA . GLN A 1 112 ? -12.844 9.730 -2.236 1.00 81.50 112 GLN A CA 1
ATOM 888 C C . GLN A 1 112 ? -12.876 11.243 -1.945 1.00 81.50 112 GLN A C 1
ATOM 890 O O . GLN A 1 112 ? -13.860 11.758 -1.409 1.00 81.50 112 GLN A O 1
ATOM 895 N N . CYS A 1 113 ? -11.821 11.974 -2.316 1.00 83.69 113 CYS A N 1
ATOM 896 C CA . CYS A 1 113 ? -11.768 13.431 -2.198 1.00 83.69 113 CYS A CA 1
ATOM 897 C C . CYS A 1 113 ? -12.822 14.106 -3.087 1.00 83.69 113 CYS A C 1
ATOM 899 O O . CYS A 1 113 ? -13.495 15.038 -2.648 1.00 83.69 113 CYS A O 1
ATOM 901 N N . TYR A 1 114 ? -13.020 13.598 -4.303 1.00 87.88 114 TYR A N 1
ATOM 902 C CA . TYR A 1 114 ? -14.039 14.085 -5.227 1.00 87.88 114 TYR A CA 1
ATOM 903 C C . TYR A 1 114 ? -15.450 13.943 -4.649 1.00 87.88 114 TYR A C 1
ATOM 905 O O . TYR A 1 114 ? -16.210 14.911 -4.651 1.00 87.88 114 TYR A O 1
ATOM 913 N N . GLU A 1 115 ? -15.781 12.778 -4.089 1.00 85.75 115 GLU A N 1
ATOM 914 C CA . GLU A 1 115 ? -17.088 12.530 -3.467 1.00 85.75 115 GLU A CA 1
ATOM 915 C C . GLU A 1 115 ? -17.346 13.421 -2.241 1.00 85.75 115 GLU A C 1
ATOM 917 O O . GLU A 1 115 ? -18.481 13.832 -2.001 1.00 85.75 115 GLU A O 1
ATOM 922 N N . GLN A 1 116 ? -16.306 13.730 -1.461 1.00 83.81 116 GLN A N 1
ATOM 923 C CA . GLN A 1 116 ? -16.444 14.468 -0.200 1.00 83.81 116 GLN A CA 1
ATOM 924 C C . GLN A 1 116 ? -16.328 15.990 -0.350 1.00 83.81 116 GLN A C 1
ATOM 926 O O . GLN A 1 116 ? -16.990 16.732 0.376 1.00 83.81 116 GLN A O 1
ATOM 931 N N . GLN A 1 117 ? -15.446 16.461 -1.231 1.00 83.88 117 GLN A N 1
ATOM 932 C CA . GLN A 1 117 ? -14.994 17.858 -1.297 1.00 83.88 117 GLN A CA 1
ATOM 933 C C . GLN A 1 117 ? -15.154 18.470 -2.696 1.00 83.88 117 GLN A C 1
ATOM 935 O O . GLN A 1 117 ? -14.957 19.674 -2.870 1.00 83.88 117 GLN A O 1
ATOM 940 N N . GLY A 1 118 ? -15.555 17.669 -3.685 1.00 85.44 118 GLY A N 1
ATOM 941 C CA . GLY A 1 118 ? -15.799 18.110 -5.051 1.00 85.44 118 GLY A CA 1
ATOM 942 C C . GLY A 1 118 ? -14.542 18.175 -5.920 1.00 85.44 118 GLY A C 1
ATOM 943 O O . GLY A 1 118 ? -13.423 17.860 -5.513 1.00 85.44 118 GLY A O 1
ATOM 944 N N . LEU A 1 119 ? -14.751 18.594 -7.167 1.00 87.19 119 LEU A N 1
ATOM 945 C CA . LEU A 1 119 ? -13.754 18.520 -8.233 1.00 87.19 119 LEU A CA 1
ATOM 946 C C . LEU A 1 119 ? -12.467 19.301 -7.956 1.00 87.19 119 LEU A C 1
ATOM 948 O O . LEU A 1 119 ? -11.373 18.794 -8.184 1.00 87.19 119 LEU A O 1
ATOM 952 N N . GLU A 1 120 ? -12.592 20.536 -7.479 1.00 88.75 120 GLU A N 1
ATOM 953 C CA . GLU A 1 120 ? -11.446 21.425 -7.276 1.00 88.75 120 GLU A CA 1
ATOM 954 C C . GLU A 1 120 ? -10.477 20.868 -6.221 1.00 88.75 120 GLU A C 1
ATOM 956 O O . GLU A 1 120 ? -9.260 20.900 -6.406 1.00 88.75 120 GLU A O 1
ATOM 961 N N . ALA A 1 121 ? -11.015 20.282 -5.147 1.00 84.44 121 ALA A N 1
ATOM 962 C CA . ALA A 1 121 ? -10.225 19.653 -4.095 1.00 84.44 121 ALA A CA 1
ATOM 963 C C . ALA A 1 121 ? -9.501 18.393 -4.595 1.00 84.44 121 ALA A C 1
ATOM 965 O O . ALA A 1 121 ? -8.319 18.201 -4.302 1.00 84.44 121 ALA A O 1
ATOM 966 N N . ALA A 1 122 ? -10.180 17.572 -5.400 1.00 87.44 122 ALA A N 1
ATOM 967 C CA . ALA A 1 122 ? -9.597 16.379 -6.004 1.00 87.44 122 ALA A CA 1
ATOM 968 C C . ALA A 1 122 ? -8.480 16.720 -7.010 1.00 87.44 122 ALA A C 1
ATOM 970 O O . ALA A 1 122 ? -7.401 16.132 -6.943 1.00 87.44 122 ALA A O 1
ATOM 971 N N . LEU A 1 123 ? -8.669 17.731 -7.869 1.00 88.00 123 LEU A N 1
ATOM 972 C CA . LEU A 1 123 ? -7.619 18.210 -8.782 1.00 88.00 123 LEU A CA 1
ATOM 973 C C . LEU A 1 123 ? -6.401 18.755 -8.028 1.00 88.00 123 LEU A C 1
ATOM 975 O O . LEU A 1 123 ? -5.263 18.475 -8.401 1.00 88.00 123 LEU A O 1
ATOM 979 N N . LYS A 1 124 ? -6.626 19.491 -6.935 1.00 87.56 124 LYS A N 1
ATOM 980 C CA . LYS A 1 124 ? -5.545 20.020 -6.095 1.00 87.56 124 LYS A CA 1
ATOM 981 C C . LYS A 1 124 ? -4.741 18.910 -5.415 1.00 87.56 124 LYS A C 1
ATOM 983 O O . LYS A 1 124 ? -3.527 19.043 -5.260 1.00 87.56 124 LYS A O 1
ATOM 988 N N . LEU A 1 125 ? -5.399 17.817 -5.025 1.00 85.31 125 LEU A N 1
ATOM 989 C CA . LEU A 1 125 ? -4.734 16.636 -4.475 1.00 85.31 125 LEU A CA 1
ATOM 990 C C . LEU A 1 125 ? -3.812 15.998 -5.520 1.00 85.31 125 LEU A C 1
ATOM 992 O O . LEU A 1 125 ? -2.653 15.717 -5.210 1.00 85.31 125 LEU A O 1
ATOM 996 N N . ILE A 1 126 ? -4.286 15.848 -6.763 1.00 85.50 126 ILE A N 1
ATOM 997 C CA . ILE A 1 126 ? -3.465 15.366 -7.884 1.00 85.50 126 ILE A CA 1
ATOM 998 C C . ILE A 1 126 ? -2.265 16.295 -8.098 1.00 85.50 126 ILE A C 1
ATOM 1000 O O . ILE A 1 126 ? -1.134 15.823 -8.161 1.00 85.50 126 ILE A O 1
ATOM 1004 N N . GLU A 1 127 ? -2.477 17.611 -8.167 1.00 85.06 127 GLU A N 1
ATOM 1005 C CA . GLU A 1 127 ? -1.408 18.590 -8.404 1.00 85.06 127 GLU A CA 1
ATOM 1006 C C . GLU A 1 127 ? -0.326 18.552 -7.313 1.00 85.06 127 GLU A C 1
ATOM 1008 O O . GLU A 1 127 ? 0.869 18.554 -7.619 1.00 85.06 127 GLU A O 1
ATOM 1013 N N . LEU A 1 128 ? -0.727 18.431 -6.043 1.00 83.50 128 LEU A N 1
ATOM 1014 C CA . LEU A 1 128 ? 0.203 18.285 -4.924 1.00 83.50 128 LEU A CA 1
ATOM 1015 C C . LEU A 1 128 ? 1.015 16.984 -5.019 1.00 83.50 128 LEU A C 1
ATOM 1017 O O . LEU A 1 128 ? 2.221 16.993 -4.764 1.00 83.50 128 LEU A O 1
ATOM 1021 N N . ASN A 1 129 ? 0.375 15.879 -5.415 1.00 78.44 129 ASN A N 1
ATOM 1022 C CA . ASN A 1 129 ? 1.044 14.589 -5.599 1.00 78.44 129 ASN A CA 1
ATOM 1023 C C . ASN A 1 129 ? 1.996 14.607 -6.808 1.00 78.44 129 ASN A C 1
ATOM 1025 O O . ASN A 1 129 ? 3.063 14.001 -6.781 1.00 78.44 129 ASN A O 1
ATOM 1029 N N . LEU A 1 130 ? 1.649 15.343 -7.864 1.00 77.38 130 LEU A N 1
ATOM 1030 C CA . LEU A 1 130 ? 2.509 15.539 -9.029 1.00 77.38 130 LEU A CA 1
ATOM 1031 C C . LEU A 1 130 ? 3.719 16.431 -8.728 1.00 77.38 130 LEU A C 1
ATOM 1033 O O . LEU A 1 130 ? 4.785 16.223 -9.307 1.00 77.38 130 LEU A O 1
ATOM 1037 N N . ALA A 1 131 ? 3.580 17.406 -7.827 1.00 74.94 131 ALA A N 1
ATOM 1038 C CA . ALA A 1 131 ? 4.669 18.298 -7.434 1.00 74.94 131 ALA A CA 1
ATOM 1039 C C . ALA A 1 131 ? 5.785 17.572 -6.662 1.00 74.94 131 ALA A C 1
ATOM 1041 O O . ALA A 1 131 ? 6.953 17.946 -6.779 1.00 74.94 131 ALA A O 1
ATOM 1042 N N . SER A 1 132 ? 5.445 16.526 -5.903 1.00 66.31 132 SER A N 1
ATOM 1043 C CA . SER A 1 132 ? 6.413 15.706 -5.165 1.00 66.31 132 SER A CA 1
ATOM 1044 C C . SER A 1 132 ? 7.063 14.605 -6.013 1.00 66.31 132 SER A C 1
ATOM 1046 O O . SER A 1 132 ? 8.060 14.020 -5.586 1.00 66.31 132 SER A O 1
ATOM 1048 N N . ARG A 1 133 ? 6.553 14.340 -7.225 1.00 66.69 133 ARG A N 1
ATOM 1049 C CA . ARG A 1 133 ? 7.020 13.264 -8.111 1.00 66.69 133 ARG A CA 1
ATOM 1050 C C . ARG A 1 133 ? 7.876 13.798 -9.262 1.00 66.69 133 ARG A C 1
ATOM 1052 O O . ARG A 1 133 ? 7.494 14.702 -10.012 1.00 66.69 133 ARG A O 1
ATOM 1059 N N . SER A 1 134 ? 9.065 13.218 -9.417 1.00 61.84 134 SER A N 1
ATOM 1060 C CA . SER A 1 134 ? 10.038 13.615 -10.443 1.00 61.84 134 SER A CA 1
ATOM 1061 C C . SER A 1 134 ? 9.950 12.787 -11.728 1.00 61.84 134 SER A C 1
ATOM 1063 O O . SER A 1 134 ? 10.478 13.215 -12.754 1.00 61.84 134 SER A O 1
ATOM 1065 N N . GLU A 1 135 ? 9.275 11.634 -11.701 1.00 70.19 135 GLU A N 1
ATOM 1066 C CA . GLU A 1 135 ? 9.261 10.699 -12.826 1.00 70.19 135 GLU A CA 1
ATOM 1067 C C . GLU A 1 135 ? 8.225 11.086 -13.902 1.00 70.19 135 GLU A C 1
ATOM 1069 O O . GLU A 1 135 ? 7.070 11.388 -13.579 1.00 70.19 135 GLU A O 1
ATOM 1074 N N . PRO A 1 136 ? 8.594 11.059 -15.201 1.00 74.75 136 PRO A N 1
ATOM 1075 C CA . PRO A 1 136 ? 7.677 11.379 -16.300 1.00 74.75 136 PRO A CA 1
ATOM 1076 C C . PRO A 1 136 ? 6.454 10.459 -16.368 1.00 74.75 136 PRO A C 1
ATOM 1078 O O . PRO A 1 136 ? 5.371 10.901 -16.752 1.00 74.75 136 PRO A O 1
ATOM 1081 N N . ARG A 1 137 ? 6.621 9.198 -15.956 1.00 7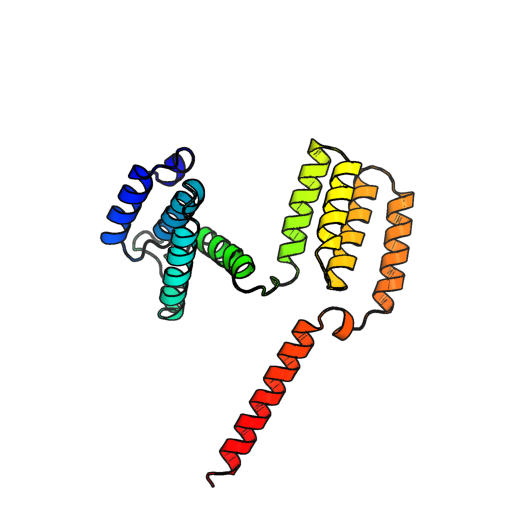7.69 137 ARG A N 1
ATOM 1082 C CA . ARG A 1 137 ? 5.556 8.200 -15.876 1.00 77.69 137 ARG A CA 1
ATOM 1083 C C . ARG A 1 137 ? 4.451 8.637 -14.911 1.00 77.69 137 ARG A C 1
ATOM 1085 O O . ARG A 1 137 ? 3.290 8.710 -15.299 1.00 77.69 137 ARG A O 1
ATOM 1092 N N . ASP A 1 138 ? 4.814 8.997 -13.685 1.00 77.81 138 ASP A N 1
ATOM 1093 C CA . ASP A 1 138 ? 3.863 9.438 -12.661 1.00 77.81 138 ASP A CA 1
ATOM 1094 C C . ASP A 1 138 ? 3.074 10.684 -13.090 1.00 77.81 138 ASP A C 1
ATOM 1096 O O . ASP A 1 138 ? 1.867 10.785 -12.861 1.00 77.81 138 ASP A O 1
ATOM 1100 N N . ARG A 1 139 ? 3.744 11.617 -13.779 1.00 80.69 139 ARG A N 1
ATOM 1101 C CA . ARG A 1 139 ? 3.106 12.812 -14.349 1.00 80.69 139 ARG A CA 1
ATOM 1102 C C . ARG A 1 139 ? 2.057 12.473 -15.395 1.00 80.69 139 ARG A C 1
ATOM 1104 O O . ARG A 1 139 ? 0.984 13.072 -15.387 1.00 80.69 139 ARG A O 1
ATOM 1111 N N . PHE A 1 140 ? 2.352 11.507 -16.258 1.00 84.88 140 PHE A N 1
ATOM 1112 C CA . PHE A 1 140 ? 1.414 11.039 -17.271 1.00 84.88 140 PHE A CA 1
ATOM 1113 C C . PHE A 1 140 ? 0.159 10.431 -16.633 1.00 84.88 140 PHE A C 1
ATOM 1115 O O . PHE A 1 140 ? -0.958 10.781 -17.010 1.00 84.88 140 PHE A O 1
ATOM 1122 N N . TYR A 1 141 ? 0.329 9.577 -15.619 1.00 84.50 141 TYR A N 1
ATOM 1123 C CA . TYR A 1 141 ? -0.802 8.967 -14.918 1.00 84.50 141 TYR A CA 1
ATOM 1124 C C . TYR A 1 141 ? -1.633 9.978 -14.120 1.00 84.50 141 TYR A C 1
ATOM 1126 O O . TYR A 1 141 ? -2.857 9.892 -14.143 1.00 84.50 141 TYR A O 1
ATOM 1134 N N . GLY A 1 142 ? -1.017 10.975 -13.477 1.00 86.44 142 GLY A N 1
ATOM 1135 C CA . GLY A 1 142 ? -1.782 12.034 -12.809 1.00 86.44 142 GLY A CA 1
ATOM 1136 C C . GLY A 1 142 ? -2.578 12.901 -13.792 1.00 86.44 142 GLY A C 1
ATOM 1137 O O . GLY A 1 142 ? -3.718 13.257 -13.514 1.00 86.44 142 GLY A O 1
ATOM 1138 N N . GLN A 1 143 ? -2.028 13.192 -14.976 1.00 87.31 143 GLN A N 1
ATOM 1139 C CA . GLN A 1 143 ? -2.771 13.886 -16.036 1.00 87.31 143 GLN A CA 1
ATOM 1140 C C . GLN A 1 143 ? -3.925 13.041 -16.589 1.00 87.31 143 GLN A C 1
ATOM 1142 O O . GLN A 1 143 ? -5.000 13.579 -16.856 1.00 87.31 143 GLN A O 1
ATOM 1147 N N . LEU A 1 144 ? -3.727 11.728 -16.735 1.00 88.94 144 LEU A N 1
ATOM 1148 C CA . LEU A 1 144 ? -4.785 10.801 -17.131 1.00 88.94 144 LEU A CA 1
ATOM 1149 C C . LEU A 1 144 ? -5.920 10.776 -16.098 1.00 88.94 144 LEU A C 1
ATOM 1151 O O . LEU A 1 144 ? -7.088 10.862 -16.473 1.00 88.94 144 LEU A O 1
ATOM 1155 N N . LEU A 1 145 ? -5.569 10.740 -14.812 1.00 88.50 145 LEU A N 1
ATOM 1156 C CA . LEU A 1 145 ? -6.524 10.775 -13.709 1.00 88.50 145 LEU A CA 1
ATOM 1157 C C . LEU A 1 145 ? -7.320 12.087 -13.688 1.00 88.50 145 LEU A C 1
ATOM 1159 O O . LEU A 1 145 ? -8.538 12.066 -13.538 1.00 88.50 145 LEU A O 1
ATOM 1163 N N . SER A 1 146 ? -6.670 13.228 -13.940 1.00 89.69 146 SER A N 1
ATOM 1164 C CA . SER A 1 146 ? -7.368 14.509 -14.116 1.00 89.69 146 SER A CA 1
ATOM 1165 C C . SER A 1 146 ? -8.355 14.480 -15.289 1.00 89.69 146 SER A C 1
ATOM 1167 O O . SER A 1 146 ? -9.449 15.028 -15.173 1.00 89.69 146 SER A O 1
ATOM 1169 N N . ALA A 1 147 ? -8.010 13.830 -16.408 1.00 89.81 147 ALA A N 1
ATOM 1170 C CA . ALA A 1 147 ? -8.912 13.689 -17.557 1.00 89.81 147 ALA A CA 1
ATOM 1171 C C . ALA A 1 147 ? -10.161 12.867 -17.208 1.00 89.81 147 ALA A C 1
ATOM 1173 O O . ALA A 1 147 ? -11.275 13.288 -17.517 1.00 89.81 147 ALA A O 1
ATOM 1174 N N . GLN A 1 148 ? -9.979 11.754 -16.493 1.00 88.88 148 GLN A N 1
ATOM 1175 C CA . GLN A 1 148 ? -11.077 10.918 -15.997 1.00 88.88 148 GLN A CA 1
ATOM 1176 C C . GLN A 1 148 ? -11.962 11.675 -14.998 1.00 88.88 148 GLN A C 1
ATOM 1178 O O . GLN A 1 148 ? -13.181 11.535 -15.005 1.00 88.88 148 GLN A O 1
ATOM 1183 N N . LEU A 1 149 ? -11.368 12.534 -14.168 1.00 89.19 149 LEU A N 1
ATOM 1184 C CA . LEU A 1 149 ? -12.100 13.376 -13.225 1.00 89.19 149 LEU A CA 1
ATOM 1185 C C . LEU A 1 149 ? -12.945 14.450 -13.939 1.00 89.19 149 LEU A C 1
ATOM 1187 O O . LEU A 1 149 ? -14.064 14.760 -13.520 1.00 89.19 149 LEU A O 1
ATOM 1191 N N . PHE A 1 150 ? -12.432 15.013 -15.039 1.00 89.38 150 PHE A N 1
ATOM 1192 C CA . PHE A 1 150 ? -13.204 15.914 -15.897 1.00 89.38 150 PHE A CA 1
ATOM 1193 C C . PHE A 1 150 ? -14.384 15.195 -16.556 1.00 89.38 150 PHE A C 1
ATOM 1195 O O . PHE A 1 150 ? -15.480 15.747 -16.581 1.00 89.38 150 PHE A O 1
ATOM 1202 N N . GLU A 1 151 ? -14.199 13.962 -17.022 1.00 88.94 151 GLU A N 1
ATOM 1203 C CA . GLU A 1 151 ? -15.287 13.133 -17.557 1.00 88.94 151 GLU A CA 1
ATOM 1204 C C . GLU A 1 151 ? -16.341 12.829 -16.477 1.00 88.94 151 GLU A C 1
ATOM 1206 O O . GLU A 1 151 ? -17.532 13.067 -16.672 1.00 88.94 151 GLU A O 1
ATOM 1211 N N . LEU A 1 152 ? -15.909 12.424 -15.278 1.00 87.00 152 LEU A N 1
ATOM 1212 C CA . LEU A 1 152 ? -16.800 12.119 -14.153 1.00 87.00 152 LEU A CA 1
ATOM 1213 C C . LEU A 1 152 ? -17.607 13.336 -13.663 1.00 87.00 152 LEU A C 1
ATOM 1215 O O . LEU A 1 152 ? -18.698 13.184 -13.111 1.00 87.00 152 LEU A O 1
ATOM 1219 N N . SER A 1 153 ? -17.085 14.545 -13.864 1.00 86.69 153 SER A N 1
ATOM 1220 C CA . SER A 1 153 ? -17.767 15.804 -13.533 1.00 86.69 153 SER A CA 1
ATOM 1221 C C . SER A 1 153 ? -18.600 16.385 -14.683 1.00 86.69 153 SER A C 1
ATOM 1223 O O . SER A 1 153 ? -19.175 17.464 -14.530 1.00 86.69 153 SER A O 1
ATOM 1225 N N . GLY A 1 154 ? -18.706 15.677 -15.814 1.00 88.06 154 GLY A N 1
ATOM 1226 C CA . GLY A 1 154 ? -19.493 16.088 -16.981 1.00 88.06 154 GLY A CA 1
ATOM 1227 C C . GLY A 1 154 ? -18.822 17.156 -17.852 1.00 88.06 154 GLY A C 1
ATOM 1228 O O . GLY A 1 154 ? -19.495 17.852 -18.613 1.00 88.06 154 GLY A O 1
ATOM 1229 N N . MET A 1 155 ? -17.502 17.324 -17.741 1.00 90.94 155 MET A N 1
ATOM 1230 C CA . MET A 1 155 ? -16.693 18.235 -18.557 1.00 90.94 155 MET A CA 1
ATOM 1231 C C . MET A 1 155 ? -16.002 17.510 -19.717 1.00 90.94 155 MET A C 1
ATOM 1233 O O . MET A 1 155 ? -14.784 17.587 -19.905 1.00 90.94 155 MET A O 1
ATOM 1237 N N . ASP A 1 156 ? -16.806 16.860 -20.554 1.00 89.81 156 ASP A N 1
ATOM 1238 C CA . ASP A 1 156 ? -16.350 15.978 -21.637 1.00 89.81 156 ASP A CA 1
ATOM 1239 C C . ASP A 1 156 ? -15.414 16.668 -22.640 1.00 89.81 156 ASP A C 1
ATOM 1241 O O . ASP A 1 156 ? -14.469 16.062 -23.150 1.00 89.81 156 ASP A O 1
ATOM 1245 N N . TYR A 1 157 ? -15.634 17.961 -22.909 1.00 92.38 157 TYR A N 1
ATOM 1246 C CA . TYR A 1 157 ? -14.765 18.737 -23.797 1.00 92.38 157 TYR A CA 1
ATOM 1247 C C . TYR A 1 157 ? -13.341 18.862 -23.231 1.00 92.38 157 TYR A C 1
ATOM 1249 O O . TYR A 1 157 ? -12.371 18.654 -23.959 1.00 92.38 157 TYR A O 1
ATOM 1257 N N . MET A 1 158 ? -13.209 19.149 -21.931 1.00 89.25 158 MET A N 1
ATOM 1258 C CA . MET A 1 158 ? -11.910 19.249 -21.252 1.00 89.25 158 MET A CA 1
ATOM 1259 C C . MET A 1 158 ? -11.223 17.885 -21.178 1.00 89.25 158 MET A C 1
ATOM 1261 O O . MET A 1 158 ? -10.039 17.787 -21.505 1.00 89.25 158 MET A O 1
ATOM 1265 N N . ALA A 1 159 ? -11.972 16.832 -20.835 1.00 90.94 159 ALA A N 1
ATOM 1266 C CA . ALA A 1 159 ? -11.464 15.462 -20.826 1.00 90.94 159 ALA A CA 1
ATOM 1267 C C . ALA A 1 159 ? -10.916 15.064 -22.208 1.00 90.94 159 ALA A C 1
ATOM 1269 O O . ALA A 1 159 ? -9.771 14.633 -22.330 1.00 90.94 159 ALA A O 1
ATOM 1270 N N . THR A 1 160 ? -11.684 15.316 -23.273 1.00 91.56 160 THR A N 1
ATOM 1271 C CA . THR A 1 160 ? -11.294 14.995 -24.657 1.00 91.56 160 THR A CA 1
ATOM 1272 C C . THR A 1 160 ? -10.025 15.728 -25.090 1.00 91.56 160 THR A C 1
ATOM 1274 O O . THR A 1 160 ? -9.141 15.116 -25.694 1.00 91.56 160 THR A O 1
ATOM 1277 N N . GLN A 1 161 ? -9.906 17.024 -24.784 1.00 93.12 161 GLN A N 1
ATOM 1278 C CA . GLN A 1 161 ? -8.691 17.786 -25.093 1.00 93.12 161 GLN A CA 1
ATOM 1279 C C . GLN A 1 161 ? -7.470 17.215 -24.363 1.00 93.12 161 GLN A C 1
ATOM 1281 O O . GLN A 1 161 ? -6.411 17.043 -24.972 1.00 93.12 161 GLN A O 1
ATOM 1286 N N . LEU A 1 162 ? -7.627 16.848 -23.089 1.00 91.12 162 LEU A N 1
ATOM 1287 C CA . LEU A 1 162 ? -6.540 16.287 -22.293 1.00 91.12 162 LEU A CA 1
ATOM 1288 C C . LEU A 1 162 ? -6.126 14.890 -22.785 1.00 91.12 162 LEU A C 1
ATOM 1290 O O . LEU A 1 162 ? -4.931 14.615 -22.896 1.00 91.12 162 LEU A O 1
ATOM 1294 N N . TYR A 1 163 ? -7.075 14.041 -23.191 1.00 92.06 163 TYR A N 1
ATOM 1295 C CA . TYR A 1 163 ? -6.771 12.747 -23.813 1.00 92.06 163 TYR A CA 1
ATOM 1296 C C . TYR A 1 163 ? -6.017 12.888 -25.140 1.00 92.06 163 TYR A C 1
ATOM 1298 O O . TYR A 1 163 ? -5.060 12.152 -25.387 1.00 92.06 163 TYR A O 1
ATOM 1306 N N . GLN A 1 164 ? -6.402 13.841 -25.994 1.00 92.06 164 GLN A N 1
ATOM 1307 C CA . GLN A 1 164 ? -5.708 14.092 -27.264 1.00 92.06 164 GLN A CA 1
ATOM 1308 C C . GLN A 1 164 ? -4.265 14.562 -27.041 1.00 92.06 164 GLN A C 1
ATOM 1310 O O . GLN A 1 164 ? -3.343 14.102 -27.727 1.00 92.06 164 GLN A O 1
ATOM 1315 N N . GLN A 1 165 ? -4.061 15.440 -26.057 1.00 91.06 165 GLN A N 1
ATOM 1316 C CA . GLN A 1 165 ? -2.732 15.884 -25.652 1.00 91.06 165 GLN A CA 1
ATOM 1317 C C . GLN A 1 165 ? -1.892 14.707 -25.138 1.00 91.06 165 GLN A C 1
ATOM 1319 O O . GLN A 1 165 ? -0.780 14.501 -25.625 1.00 91.06 165 GLN A O 1
ATOM 1324 N N . LEU A 1 166 ? -2.438 13.896 -24.224 1.00 89.62 166 LEU A N 1
ATOM 1325 C CA . LEU A 1 166 ? -1.759 12.719 -23.675 1.00 89.62 166 LEU A CA 1
ATOM 1326 C C . LEU A 1 166 ? -1.370 11.718 -24.763 1.00 89.62 166 LEU A C 1
ATOM 1328 O O . LEU A 1 166 ? -0.239 11.243 -24.775 1.00 89.62 166 LEU A O 1
ATOM 1332 N N . ASN A 1 167 ? -2.258 11.443 -25.717 1.00 89.25 167 ASN A N 1
ATOM 1333 C CA . ASN A 1 167 ? -1.974 10.530 -26.824 1.00 89.25 167 ASN A CA 1
ATOM 1334 C C . ASN A 1 167 ? -0.827 11.034 -27.724 1.00 89.25 167 ASN A C 1
ATOM 1336 O O . ASN A 1 167 ? 0.035 10.261 -28.152 1.00 89.25 167 ASN A O 1
ATOM 1340 N N . THR A 1 168 ? -0.783 12.345 -27.979 1.00 87.19 168 THR A N 1
ATOM 1341 C CA . THR A 1 168 ? 0.300 12.967 -28.756 1.00 87.19 168 THR A CA 1
ATOM 1342 C C . THR A 1 168 ? 1.627 12.880 -28.001 1.00 87.19 168 THR A C 1
ATOM 1344 O O . THR A 1 168 ? 2.640 12.486 -28.577 1.00 87.19 168 THR A O 1
ATOM 1347 N N . SER A 1 169 ? 1.622 13.175 -26.698 1.00 82.94 169 SER A N 1
ATOM 1348 C CA . SER A 1 169 ? 2.815 13.097 -25.849 1.00 82.94 169 SER A CA 1
ATOM 1349 C C . SER A 1 169 ? 3.316 11.661 -25.654 1.00 82.94 169 SER A C 1
ATOM 1351 O O . SER A 1 169 ? 4.523 11.436 -25.691 1.00 82.94 169 SER A O 1
ATOM 1353 N N . ALA A 1 170 ? 2.419 10.678 -25.519 1.00 82.69 170 ALA A N 1
ATOM 1354 C CA . ALA A 1 170 ? 2.761 9.258 -25.379 1.00 82.69 170 ALA A CA 1
ATOM 1355 C C . ALA A 1 170 ? 3.624 8.744 -26.541 1.00 82.69 170 ALA A C 1
ATOM 1357 O O . ALA A 1 170 ? 4.531 7.943 -26.339 1.00 82.69 170 ALA A O 1
ATOM 1358 N N . SER A 1 171 ? 3.394 9.266 -27.747 1.00 79.06 171 SER A N 1
ATOM 1359 C CA . SER A 1 171 ? 4.133 8.881 -28.954 1.00 79.06 171 SER A CA 1
ATOM 1360 C C . SER A 1 171 ? 5.588 9.374 -28.976 1.00 79.06 171 SER A C 1
ATOM 1362 O O . SER A 1 171 ? 6.312 9.074 -29.923 1.00 79.06 171 SER A O 1
ATOM 1364 N N . HIS A 1 172 ? 6.014 10.192 -28.009 1.00 78.94 172 HIS A N 1
ATOM 1365 C CA . HIS A 1 172 ? 7.350 10.803 -27.978 1.00 78.94 172 HIS A CA 1
ATOM 1366 C C . HIS A 1 172 ? 8.218 10.315 -26.812 1.00 78.94 172 HIS A C 1
ATOM 1368 O O . HIS A 1 172 ? 9.404 10.638 -26.781 1.00 78.94 172 HIS A O 1
ATOM 1374 N N . TYR A 1 173 ? 7.669 9.536 -25.875 1.00 76.81 173 TYR A N 1
ATOM 1375 C CA . TYR A 1 173 ? 8.437 9.018 -24.744 1.00 76.81 173 TYR A CA 1
ATOM 1376 C C . TYR A 1 173 ? 9.192 7.739 -25.113 1.00 76.81 173 TYR A C 1
ATOM 1378 O O . TYR A 1 173 ? 8.609 6.773 -25.608 1.00 76.81 173 TYR A O 1
ATOM 1386 N N . SER A 1 174 ? 10.497 7.714 -24.835 1.00 78.75 174 SER A N 1
ATOM 1387 C CA . SER A 1 174 ? 11.279 6.478 -24.825 1.00 78.75 174 SER A CA 1
ATOM 1388 C C . SER A 1 174 ? 11.139 5.776 -23.474 1.00 78.75 174 SER A C 1
ATOM 1390 O O . SER A 1 174 ? 10.944 6.418 -22.441 1.00 78.75 174 SER A O 1
ATOM 1392 N N . LEU A 1 175 ? 11.332 4.454 -23.445 1.00 70.19 175 LEU A N 1
ATOM 1393 C CA . LEU A 1 175 ? 11.366 3.681 -22.198 1.00 70.19 175 LEU A CA 1
ATOM 1394 C C . LEU A 1 175 ? 12.429 4.210 -21.218 1.00 70.19 175 LEU A C 1
ATOM 1396 O O . LEU A 1 175 ? 12.230 4.170 -20.009 1.00 70.19 175 LEU A O 1
ATOM 1400 N N . ALA A 1 176 ? 13.533 4.752 -21.740 1.00 72.19 176 ALA A N 1
ATOM 1401 C CA . ALA A 1 176 ? 14.584 5.360 -20.926 1.00 72.19 176 ALA A CA 1
ATOM 1402 C C . ALA A 1 176 ? 14.148 6.662 -20.235 1.00 72.19 176 ALA A C 1
ATOM 1404 O O . ALA A 1 176 ? 14.651 6.969 -19.156 1.00 72.19 176 ALA A O 1
ATOM 1405 N N . ASP A 1 177 ? 13.199 7.387 -20.829 1.00 72.50 177 ASP A N 1
ATOM 1406 C CA . ASP A 1 177 ? 12.620 8.595 -20.242 1.00 72.50 177 ASP A CA 1
ATOM 1407 C C . ASP A 1 177 ? 11.513 8.240 -19.239 1.00 72.50 177 ASP A C 1
ATOM 1409 O O . ASP A 1 177 ? 11.336 8.925 -18.235 1.00 72.50 177 ASP A O 1
ATOM 1413 N N . TRP A 1 178 ? 10.775 7.155 -19.490 1.00 73.50 178 TRP A N 1
ATOM 1414 C CA . TRP A 1 178 ? 9.677 6.697 -18.637 1.00 73.50 178 TRP A CA 1
ATOM 1415 C C . TRP A 1 178 ? 10.129 5.959 -17.380 1.00 73.50 178 TRP A C 1
ATOM 1417 O O . TRP A 1 178 ? 9.585 6.222 -16.311 1.00 73.50 178 TRP A O 1
ATOM 1427 N N . GLU A 1 179 ? 11.111 5.065 -17.488 1.00 69.94 179 GLU A N 1
ATOM 1428 C CA . GLU A 1 179 ? 11.589 4.251 -16.366 1.00 69.94 179 GLU A CA 1
ATOM 1429 C C . GLU A 1 179 ? 13.125 4.242 -16.291 1.00 69.94 179 GLU A C 1
ATOM 1431 O O . GLU A 1 179 ? 13.775 3.203 -16.466 1.00 69.94 179 GLU A O 1
ATOM 1436 N N . PRO A 1 180 ? 13.754 5.392 -15.985 1.00 69.06 180 PRO A N 1
ATOM 1437 C CA . PRO A 1 180 ? 15.213 5.497 -15.915 1.00 69.06 180 PRO A CA 1
ATOM 1438 C C . PRO A 1 180 ? 15.809 4.576 -14.840 1.00 69.06 180 PRO A C 1
ATOM 1440 O O . PRO A 1 180 ? 16.940 4.103 -14.967 1.00 69.06 180 PRO A O 1
ATOM 1443 N N . ASN A 1 181 ? 15.043 4.288 -13.785 1.00 67.44 181 ASN A N 1
ATOM 1444 C CA . ASN A 1 181 ? 15.434 3.358 -12.732 1.00 67.44 181 ASN A CA 1
ATOM 1445 C C . ASN A 1 181 ? 15.451 1.903 -13.215 1.00 67.44 181 ASN A C 1
ATOM 1447 O O . ASN A 1 181 ? 16.395 1.182 -12.892 1.00 67.44 181 ASN A O 1
ATOM 1451 N N . LEU A 1 182 ? 14.492 1.492 -14.052 1.00 70.25 182 LEU A N 1
ATOM 1452 C CA . LEU A 1 182 ? 14.499 0.166 -14.674 1.00 70.25 182 LEU A CA 1
ATOM 1453 C C . LEU A 1 182 ? 15.721 0.001 -15.586 1.00 70.25 182 LEU A C 1
ATOM 1455 O O . LEU A 1 182 ? 16.417 -1.013 -15.521 1.00 70.25 182 LEU A O 1
ATOM 1459 N N . ILE A 1 183 ? 16.039 1.031 -16.376 1.00 77.81 183 ILE A N 1
ATOM 1460 C CA . ILE A 1 183 ? 17.239 1.032 -17.221 1.00 77.81 183 ILE A CA 1
ATOM 1461 C C . ILE A 1 183 ? 18.518 0.965 -16.376 1.00 77.81 183 ILE A C 1
ATOM 1463 O O . ILE A 1 183 ? 19.395 0.157 -16.681 1.00 77.81 183 ILE A O 1
ATOM 1467 N N . ARG A 1 184 ? 18.629 1.726 -15.276 1.00 72.88 184 ARG A N 1
ATOM 1468 C CA . ARG A 1 184 ? 19.781 1.611 -14.358 1.00 72.88 184 ARG A CA 1
ATOM 1469 C C . ARG A 1 184 ? 19.917 0.215 -13.768 1.00 72.88 184 ARG A C 1
ATOM 1471 O O . ARG A 1 184 ? 21.029 -0.303 -13.719 1.00 72.88 184 ARG A O 1
ATOM 1478 N N . GLN A 1 185 ? 18.821 -0.389 -13.319 1.00 74.00 185 GLN A N 1
ATOM 1479 C CA . GLN A 1 185 ? 18.849 -1.745 -12.771 1.00 74.00 185 GLN A CA 1
ATOM 1480 C C . GLN A 1 185 ? 19.308 -2.755 -13.825 1.00 74.00 185 GLN A C 1
ATOM 1482 O O . GLN A 1 185 ? 20.140 -3.615 -13.530 1.00 74.00 185 GLN A O 1
ATOM 1487 N N . LEU A 1 186 ? 18.825 -2.621 -15.062 1.00 76.25 186 LEU A N 1
ATOM 1488 C CA . LEU A 1 186 ? 19.265 -3.450 -16.178 1.00 76.25 186 LEU A CA 1
ATOM 1489 C C . LEU A 1 186 ? 20.774 -3.290 -16.426 1.00 76.25 186 LEU A C 1
ATOM 1491 O O . LEU A 1 186 ? 21.483 -4.293 -16.502 1.00 76.25 186 LEU A O 1
ATOM 1495 N N . MET A 1 187 ? 21.276 -2.052 -16.473 1.00 77.19 187 MET A N 1
ATOM 1496 C CA . MET A 1 187 ? 22.707 -1.768 -16.639 1.00 77.19 187 MET A CA 1
ATOM 1497 C C . MET A 1 187 ? 23.547 -2.354 -15.494 1.00 77.19 187 MET A C 1
ATOM 1499 O O . MET A 1 187 ? 24.518 -3.056 -15.754 1.00 77.19 187 MET A O 1
ATOM 1503 N N . GLN A 1 188 ? 23.127 -2.185 -14.237 1.00 75.69 188 GLN A N 1
ATOM 1504 C CA . GLN A 1 188 ? 23.823 -2.753 -13.073 1.00 75.69 188 GLN A CA 1
ATOM 1505 C C . GLN A 1 188 ? 23.904 -4.285 -13.115 1.00 75.69 188 GLN A C 1
ATOM 1507 O O . GLN A 1 188 ? 24.911 -4.874 -12.718 1.00 75.69 188 GLN A O 1
ATOM 1512 N N . LYS A 1 189 ? 22.849 -4.962 -13.587 1.00 75.88 189 LYS A N 1
ATOM 1513 C CA . LYS A 1 189 ? 22.852 -6.427 -13.733 1.00 75.88 189 LYS A CA 1
ATOM 1514 C C . LYS A 1 189 ? 23.772 -6.886 -14.869 1.00 75.88 189 LYS A C 1
ATOM 1516 O O . LYS A 1 189 ? 24.381 -7.949 -14.742 1.00 75.88 189 LYS A O 1
ATOM 1521 N N . ILE A 1 190 ? 23.892 -6.102 -15.944 1.00 78.31 190 ILE A N 1
ATOM 1522 C CA . ILE A 1 190 ? 24.829 -6.359 -17.049 1.00 78.31 190 ILE A CA 1
ATOM 1523 C C . ILE A 1 190 ? 26.281 -6.170 -16.582 1.00 78.31 190 ILE A C 1
ATOM 1525 O O . ILE A 1 190 ? 27.107 -7.056 -16.811 1.00 78.31 190 ILE A O 1
ATOM 1529 N N . ASP A 1 191 ? 26.586 -5.091 -15.859 1.00 70.00 191 ASP A N 1
ATOM 1530 C CA . ASP A 1 191 ? 27.934 -4.831 -15.331 1.00 70.00 191 ASP A CA 1
ATOM 1531 C C . ASP A 1 191 ? 28.375 -5.926 -14.351 1.00 70.00 191 ASP A C 1
ATOM 1533 O O . ASP A 1 191 ? 29.444 -6.519 -14.510 1.00 70.00 191 ASP A O 1
ATOM 1537 N N . LYS A 1 192 ? 27.494 -6.314 -13.419 1.00 58.66 192 LYS A N 1
ATOM 1538 C CA . LYS A 1 192 ? 27.765 -7.400 -12.464 1.00 58.66 192 LYS A CA 1
ATOM 1539 C C . LYS A 1 192 ? 28.038 -8.743 -13.154 1.00 58.66 192 LYS A C 1
ATOM 1541 O O . LYS A 1 192 ? 28.853 -9.529 -12.680 1.00 58.66 192 LYS A O 1
ATOM 1546 N N . LYS A 1 193 ? 27.383 -9.025 -14.287 1.00 55.59 193 LYS A N 1
ATOM 1547 C CA . LYS A 1 193 ? 27.634 -10.239 -15.086 1.00 55.59 193 LYS A CA 1
ATOM 1548 C C . LYS A 1 193 ? 29.012 -10.207 -15.765 1.00 55.59 193 LYS A C 1
ATOM 1550 O O . LYS A 1 193 ? 29.635 -11.255 -15.940 1.00 55.59 193 LYS A O 1
ATOM 1555 N N . THR A 1 194 ? 29.498 -9.019 -16.110 1.00 55.12 194 THR A N 1
ATOM 1556 C CA . THR A 1 194 ? 30.795 -8.821 -16.771 1.00 55.12 194 THR A CA 1
ATOM 1557 C C . THR A 1 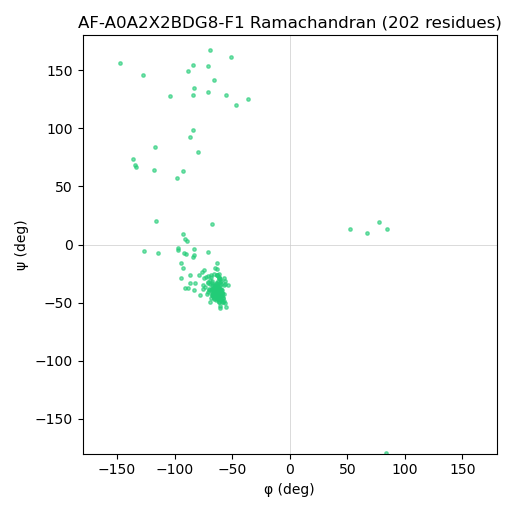194 ? 31.958 -9.000 -15.785 1.00 55.12 194 THR A C 1
ATOM 1559 O O . THR A 1 194 ? 32.933 -9.671 -16.117 1.00 55.12 194 THR A O 1
ATOM 1562 N N . GLU A 1 195 ? 31.820 -8.541 -14.536 1.00 52.16 195 GLU A N 1
ATOM 1563 C CA . GLU A 1 195 ? 32.813 -8.771 -13.467 1.00 52.16 195 GLU A CA 1
ATOM 1564 C C . GLU A 1 195 ? 32.938 -10.250 -13.059 1.00 52.16 195 GLU A C 1
ATOM 1566 O O . GLU A 1 195 ? 34.043 -10.746 -12.824 1.00 52.16 195 GLU A O 1
ATOM 1571 N N . ILE A 1 196 ? 31.824 -10.990 -13.027 1.00 55.66 196 ILE A N 1
ATOM 1572 C CA . ILE A 1 196 ? 31.826 -12.437 -12.732 1.00 55.66 196 ILE A CA 1
ATOM 1573 C C . ILE A 1 196 ? 32.511 -13.228 -13.861 1.00 55.66 196 ILE A C 1
ATOM 1575 O O . ILE A 1 196 ? 33.214 -14.201 -13.607 1.00 55.66 196 ILE A O 1
ATOM 1579 N N . THR A 1 197 ? 32.364 -12.785 -15.113 1.00 52.16 197 THR A N 1
ATOM 1580 C CA . THR A 1 197 ? 33.014 -13.441 -16.261 1.00 52.16 197 THR A CA 1
ATOM 1581 C C . THR A 1 197 ? 34.524 -13.156 -16.291 1.00 52.16 197 THR A C 1
ATOM 1583 O O . THR A 1 197 ? 35.306 -14.053 -16.581 1.00 52.16 197 THR A O 1
ATOM 1586 N N . MET A 1 198 ? 34.963 -11.949 -15.910 1.00 49.97 198 MET A N 1
ATOM 1587 C CA . MET A 1 198 ? 36.393 -11.594 -15.844 1.00 49.97 198 MET A CA 1
ATOM 1588 C C . MET A 1 198 ? 37.142 -12.201 -14.646 1.00 49.97 198 MET A C 1
ATOM 1590 O O . MET A 1 198 ? 38.366 -12.309 -14.686 1.00 49.97 198 MET A O 1
ATOM 1594 N N . THR A 1 199 ? 36.440 -12.589 -13.579 1.00 54.62 199 THR A N 1
ATOM 1595 C CA . THR A 1 199 ? 37.047 -13.263 -12.416 1.00 54.62 199 THR A CA 1
ATOM 1596 C C . THR A 1 199 ? 37.143 -14.778 -12.591 1.00 54.62 199 THR A C 1
ATOM 1598 O O . THR A 1 199 ? 38.069 -15.370 -12.053 1.00 54.62 199 THR A O 1
ATOM 1601 N N . MET A 1 200 ? 36.280 -15.402 -13.404 1.00 51.00 200 MET A N 1
ATOM 1602 C CA . MET A 1 200 ? 36.404 -16.829 -13.746 1.00 51.00 200 MET A CA 1
ATOM 1603 C C . MET A 1 200 ? 37.506 -17.127 -14.778 1.00 51.00 200 MET A C 1
ATOM 1605 O O . MET A 1 200 ? 38.021 -18.238 -14.782 1.00 51.00 200 MET A O 1
ATOM 1609 N N . ASP A 1 201 ? 37.909 -16.160 -15.611 1.00 51.88 201 ASP A N 1
ATOM 1610 C CA . ASP A 1 201 ? 38.988 -16.338 -16.608 1.00 51.88 201 ASP A CA 1
ATOM 1611 C C . ASP A 1 201 ? 40.400 -16.137 -16.014 1.00 51.88 201 ASP A C 1
ATOM 1613 O O . ASP A 1 201 ? 41.407 -16.386 -16.666 1.00 51.88 201 ASP A O 1
ATOM 1617 N N . ARG A 1 202 ? 40.498 -15.663 -14.763 1.00 47.09 202 ARG A N 1
ATOM 1618 C CA . ARG A 1 202 ? 41.777 -15.330 -14.111 1.00 47.09 202 ARG A CA 1
ATOM 1619 C C . ARG A 1 202 ? 42.322 -16.438 -13.197 1.00 47.09 202 ARG A C 1
ATOM 1621 O O . ARG A 1 202 ? 43.432 -16.292 -12.694 1.00 47.09 202 ARG A O 1
ATOM 1628 N N . ASP A 1 203 ? 41.559 -17.518 -13.019 1.00 48.97 203 ASP A N 1
ATOM 1629 C CA . ASP A 1 203 ? 41.896 -18.694 -12.197 1.00 48.97 203 ASP A CA 1
ATOM 1630 C C . ASP A 1 203 ? 42.041 -20.001 -13.025 1.00 48.97 203 ASP A C 1
ATOM 1632 O O . ASP A 1 203 ? 41.986 -21.103 -12.471 1.00 48.97 203 ASP A O 1
ATOM 1636 N N . GLN A 1 204 ? 42.270 -19.901 -14.343 1.00 42.81 204 GLN A N 1
ATOM 1637 C CA . GLN A 1 204 ? 42.787 -20.992 -15.194 1.00 42.81 204 GLN A CA 1
ATOM 1638 C C . GLN A 1 204 ? 44.166 -20.645 -15.757 1.00 42.81 204 GLN A C 1
ATOM 1640 O O . GLN A 1 204 ? 44.972 -21.593 -15.905 1.00 42.81 204 GLN A O 1
#

Mean predicted aligned error: 16.79 Å

InterPro domains:
  IPR017739 Type VI secretion system-associated, VCA0119 [PF16989] (2-189)

Secondary structure (DSSP, 8-state):
--HHHHGGG--HHHHHHHHHHHHH-TT-HHHHHHHHHHHHHTT-HHHHHHHHHHHHHHHHH-GGGGG-B-TTS-BSS-HHHHHHHHHHHHHHS-----TTHHHHHHHHHHHHHHHHH-HHHHHHHHHHHHHT---HHHHHHHHHHHHHHHHHTT-HHHHHHHHHHHHHHHTT--HHHH-HHHHHHHHHHHHHHHHHHHHHTT--

Foldseek 3Di:
DPLVVCLVPQDPVSLVVLVVVCVVPVLQLVSLVSNLSSCVVVVNPVVSVVSLVVVVVVCVVPVCLQVDADPVRHRSCDPVSVVVSLVVVVVPPVPHRPVVVVLVVLLVVLVVCCVPPNLVRSLVSLVVVVVVDDAPQSVLSSLLSNLVSCVVVVNPVSSVVSVVVSVVVVVVDDPCRHCVVVVVVVVVVVVVVVVVVVVVVVPD

Organism: Proteus mirabilis (NCBI:txid584)

Sequence (204 aa):
MDYKAQLTQASITLLNNIEQSLSLSPYWLEGHMLAAQVAAKLGYGEVESGIIEELRIFLARLPELVNLHFSDMTPFFPESVQQWLEQYNQTENGQLPPSNTNTAILEQEVLQCYEQQGLEAALKLIELNLASRSEPRDRFYGQLLSAQLFELSGMDYMATQLYQQLNTSASHYSLADWEPNLIRQLMQKIDKKTEITMTMDRDQ

Nearest PDB structures (foldseek):
  6g7c-assembly1_E  TM=4.965E-01  e=2.413E-10  Aeromonas hydrophila subsp. hydrophila ATCC 7966
  6g7c-assembly1_A  TM=4.979E-01  e=8.754E-10  Aeromonas hydrophila subsp. hydrophila ATCC 7966
  6g7c-assembly1_H  TM=4.910E-01  e=2.876E-09  Aeromonas hydrophila subsp. hydrophila ATCC 7966
  6g7b-assembly2_A  TM=9.839E-01  e=5.801E-05  Aeromonas hydrophila subsp. hydrophila ATCC 7966
  2dba-assembly1_A  TM=6.768E-01  e=4.039E+00  Homo sapiens

Solvent-accessible surface area (backbone atoms only — not comparable to full-atom values): 11493 Å² total; per-residue (Å²): 133,73,62,74,79,44,60,84,64,59,44,73,68,56,40,53,56,44,53,58,50,38,77,78,37,81,69,48,50,62,54,55,53,50,40,25,54,37,30,44,74,72,68,36,53,70,59,20,54,50,52,52,51,53,50,47,55,52,41,73,76,41,64,68,49,62,80,37,58,46,100,85,68,48,55,39,53,44,68,69,55,52,54,51,54,55,57,50,52,42,68,74,65,76,44,74,54,69,81,63,56,63,51,53,53,48,50,53,54,34,52,54,34,30,76,75,65,32,66,69,53,19,50,50,51,47,51,56,55,46,70,78,50,88,49,57,44,61,48,52,53,47,52,51,51,51,24,53,51,28,44,76,71,71,37,50,70,61,16,52,54,47,50,54,50,49,56,58,53,60,76,70,64,48,68,64,63,49,37,48,66,60,50,49,52,53,49,53,57,53,52,56,52,51,56,56,54,60,56,62,69,73,79,116

pLDDT: mean 77.82, std 13.48, range [37.41, 93.12]